Protein AF-A0AAW0F9D1-F1 (afdb_monomer)

Structure (mmCIF, N/CA/C/O backbone):
data_AF-A0AAW0F9D1-F1
#
_entry.id   AF-A0AAW0F9D1-F1
#
loop_
_atom_site.group_PDB
_atom_site.id
_atom_site.type_symbol
_atom_site.label_atom_id
_atom_site.label_alt_id
_atom_site.label_comp_id
_atom_site.label_asym_id
_atom_site.label_entity_id
_atom_site.label_seq_id
_atom_site.pdbx_PDB_ins_code
_atom_site.Cartn_x
_atom_site.Cartn_y
_atom_site.Cartn_z
_atom_site.occupancy
_atom_site.B_iso_or_equiv
_atom_site.auth_seq_id
_atom_site.auth_comp_id
_atom_site.auth_asym_id
_atom_site.auth_atom_id
_atom_site.pdbx_PDB_model_num
ATOM 1 N N . MET A 1 1 ? -2.530 14.026 -13.466 1.00 33.41 1 MET A N 1
ATOM 2 C CA . MET A 1 1 ? -1.669 13.013 -12.825 1.00 33.41 1 MET A CA 1
ATOM 3 C C . MET A 1 1 ? -2.638 12.030 -12.196 1.00 33.41 1 MET A C 1
ATOM 5 O O . MET A 1 1 ? -3.466 12.472 -11.411 1.00 33.41 1 MET A O 1
ATOM 9 N N . TYR A 1 2 ? -2.699 10.799 -12.701 1.00 38.53 2 TYR A N 1
ATOM 10 C CA . TYR A 1 2 ? -3.726 9.838 -12.298 1.00 38.53 2 TYR A CA 1
ATOM 11 C C . TYR A 1 2 ? -3.409 9.346 -10.883 1.00 38.53 2 TYR A C 1
ATOM 13 O O . TYR A 1 2 ? -2.378 8.709 -10.690 1.00 38.53 2 TYR A O 1
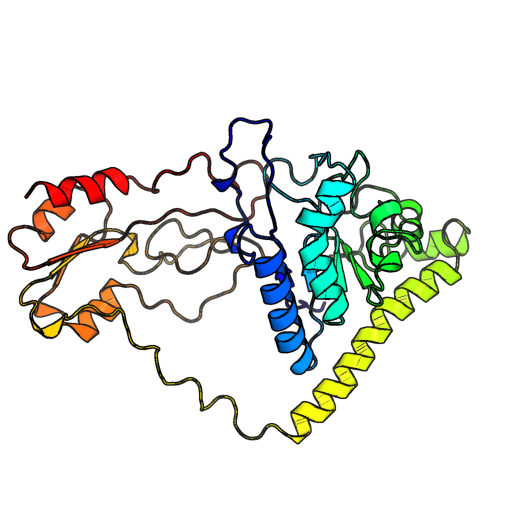ATOM 21 N N . ASN A 1 3 ? -4.269 9.650 -9.908 1.00 50.47 3 ASN A N 1
ATOM 22 C CA . ASN A 1 3 ? -4.308 8.878 -8.668 1.00 50.47 3 ASN A CA 1
ATOM 23 C C . ASN A 1 3 ? -4.865 7.507 -9.046 1.00 50.47 3 ASN A C 1
ATOM 25 O O . ASN A 1 3 ? -6.071 7.355 -9.233 1.00 50.47 3 ASN A O 1
ATOM 29 N N . LEU A 1 4 ? -3.973 6.546 -9.266 1.00 57.69 4 LEU A N 1
ATOM 30 C CA . LEU A 1 4 ? -4.364 5.156 -9.450 1.00 57.69 4 LEU A CA 1
ATOM 31 C C . LEU A 1 4 ? -4.874 4.646 -8.100 1.00 57.69 4 LEU A C 1
ATOM 33 O O . LEU A 1 4 ? -4.204 4.889 -7.096 1.00 57.69 4 LEU A O 1
ATOM 37 N N . PRO A 1 5 ? -6.038 3.982 -8.028 1.00 63.78 5 PRO A N 1
ATOM 38 C CA . PRO A 1 5 ? -6.464 3.344 -6.797 1.00 63.78 5 PRO A CA 1
ATOM 39 C C . PRO A 1 5 ? -5.416 2.321 -6.366 1.00 63.78 5 PRO A C 1
ATOM 41 O O . PRO A 1 5 ? -5.110 1.359 -7.081 1.00 63.78 5 PRO A O 1
ATOM 44 N N . ASP A 1 6 ? -4.847 2.569 -5.195 1.00 72.25 6 ASP A N 1
ATOM 45 C CA . ASP A 1 6 ? -3.779 1.754 -4.656 1.00 72.25 6 ASP A CA 1
ATOM 46 C C . ASP A 1 6 ? -4.339 0.528 -3.936 1.00 72.25 6 ASP A C 1
ATOM 48 O O . ASP A 1 6 ? -5.230 0.613 -3.090 1.00 72.25 6 ASP A O 1
ATOM 52 N N . VAL A 1 7 ? -3.744 -0.623 -4.220 1.00 70.25 7 VAL A N 1
ATOM 53 C CA . VAL A 1 7 ? -3.968 -1.876 -3.509 1.00 70.25 7 VAL A CA 1
ATOM 54 C C . VAL A 1 7 ? -2.734 -2.118 -2.657 1.00 70.25 7 VAL A C 1
ATOM 56 O O . VAL A 1 7 ? -1.710 -2.615 -3.130 1.00 70.25 7 VAL A O 1
ATOM 59 N N . SER A 1 8 ? -2.808 -1.689 -1.394 1.00 70.06 8 SER A N 1
ATOM 60 C CA . SER A 1 8 ? -1.710 -1.897 -0.456 1.00 70.06 8 SER A CA 1
ATOM 61 C C . SER A 1 8 ? -1.629 -3.372 -0.077 1.00 70.06 8 SER A C 1
ATOM 63 O O . SER A 1 8 ? -2.547 -3.963 0.487 1.00 70.06 8 SER A O 1
ATOM 65 N N . MET A 1 9 ? -0.479 -3.940 -0.376 1.00 58.38 9 MET A N 1
ATOM 66 C CA . MET A 1 9 ? -0.049 -5.304 -0.147 1.00 58.38 9 MET A CA 1
ATOM 67 C C . MET A 1 9 ? 0.819 -5.368 1.103 1.00 58.38 9 MET A C 1
ATOM 69 O O . MET A 1 9 ? 1.802 -6.100 1.090 1.00 58.38 9 MET A O 1
ATOM 73 N N . SER A 1 10 ? 0.517 -4.561 2.135 1.00 53.12 10 SER A N 1
ATOM 74 C CA . SER A 1 10 ? 1.269 -4.514 3.398 1.00 53.12 10 SER A CA 1
ATOM 75 C C . SER A 1 10 ? 1.256 -5.905 4.038 1.00 53.12 10 SER A C 1
ATOM 77 O O . SER A 1 10 ? 0.379 -6.244 4.828 1.00 53.12 10 SER A O 1
ATOM 79 N N . TYR A 1 11 ? 2.193 -6.731 3.596 1.00 48.69 11 TYR A N 1
ATOM 80 C CA . TYR A 1 11 ? 2.436 -8.090 4.007 1.00 48.69 11 TYR A CA 1
ATOM 81 C C . TYR A 1 11 ? 3.759 -8.044 4.755 1.00 48.69 11 TYR A C 1
ATOM 83 O O . TYR A 1 11 ? 4.802 -7.740 4.173 1.00 48.69 11 TYR A O 1
ATOM 91 N N . GLN A 1 12 ? 3.706 -8.279 6.057 1.00 53.66 12 GLN A N 1
ATOM 92 C CA . GLN A 1 12 ? 4.757 -7.838 6.959 1.00 53.66 12 GLN A CA 1
ATOM 93 C C . GLN A 1 12 ? 4.949 -8.872 8.067 1.00 53.66 12 GLN A C 1
ATOM 95 O O . GLN A 1 12 ? 4.449 -8.702 9.169 1.00 53.66 12 GLN A O 1
ATOM 100 N N . TYR A 1 13 ? 5.661 -9.956 7.747 1.00 41.81 13 TYR A N 1
ATOM 101 C CA . TYR A 1 13 ? 6.278 -10.812 8.761 1.00 41.81 13 TYR A CA 1
ATOM 102 C C . TYR A 1 13 ? 7.762 -10.460 8.845 1.00 41.81 13 TYR A C 1
ATOM 104 O O . TYR A 1 13 ? 8.474 -10.762 7.900 1.00 41.81 13 TYR A O 1
ATOM 112 N N . ASP A 1 14 ? 8.262 -9.813 9.897 1.00 47.09 14 ASP A N 1
ATOM 113 C CA . ASP A 1 14 ? 9.713 -9.669 10.126 1.00 47.09 14 ASP A CA 1
ATOM 114 C C . ASP A 1 14 ? 10.048 -10.085 11.563 1.00 47.09 14 ASP A C 1
ATOM 116 O O . ASP A 1 14 ? 9.914 -9.284 12.488 1.00 47.09 14 ASP A O 1
ATOM 120 N N . PRO A 1 15 ? 10.535 -11.322 11.779 1.00 38.19 15 PRO A N 1
ATOM 121 C CA . PRO A 1 15 ? 10.816 -11.821 13.120 1.00 38.19 15 PRO A CA 1
ATOM 122 C C . PRO A 1 15 ? 12.018 -11.125 13.785 1.00 38.19 15 PRO A C 1
ATOM 124 O O . PRO A 1 15 ? 12.396 -11.497 14.898 1.00 38.19 15 PRO A O 1
ATOM 127 N N . ARG A 1 16 ? 12.688 -10.177 13.108 1.00 38.47 16 ARG A N 1
ATOM 128 C CA . ARG A 1 16 ? 13.860 -9.450 13.610 1.00 38.47 16 ARG A CA 1
ATOM 129 C C . ARG A 1 16 ? 13.804 -7.962 13.252 1.00 38.47 16 ARG A C 1
ATOM 131 O O . ARG A 1 16 ? 14.760 -7.435 12.680 1.00 38.47 16 ARG A O 1
ATOM 138 N N . SER A 1 17 ? 12.759 -7.258 13.686 1.00 42.62 17 SER A N 1
ATOM 139 C CA . SER A 1 17 ? 12.826 -5.796 13.784 1.00 42.62 17 SER A CA 1
ATOM 140 C C . SER A 1 17 ? 13.988 -5.416 14.723 1.00 42.62 17 SER A C 1
ATOM 142 O O . SER A 1 17 ? 14.018 -5.689 15.924 1.00 42.62 17 SER A O 1
ATOM 144 N N . SER A 1 18 ? 15.037 -4.826 14.158 1.00 34.56 18 SER A N 1
ATOM 145 C CA . SER A 1 18 ? 16.341 -4.637 14.814 1.00 34.56 18 SER A C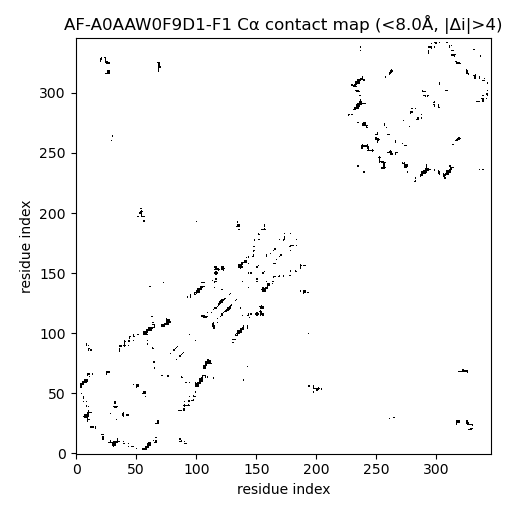A 1
ATOM 146 C C . SER A 1 18 ? 16.376 -3.525 15.875 1.00 34.56 18 SER A C 1
ATOM 148 O O . SER A 1 18 ? 17.447 -3.193 16.378 1.00 34.56 18 SER A O 1
ATOM 150 N N . HIS A 1 19 ? 15.222 -2.967 16.252 1.00 45.00 19 HIS A N 1
ATOM 151 C CA . HIS A 1 19 ? 15.133 -1.727 17.033 1.00 45.00 19 HIS A CA 1
ATOM 152 C C . HIS A 1 19 ? 14.180 -1.793 18.239 1.00 45.00 19 HIS A C 1
ATOM 154 O O . HIS A 1 19 ? 13.834 -0.758 18.796 1.00 45.00 19 HIS A O 1
ATOM 160 N N . GLY A 1 20 ? 13.774 -2.990 18.680 1.00 38.25 20 GLY A N 1
ATOM 161 C CA . GLY A 1 20 ? 12.960 -3.152 19.896 1.00 38.25 20 GLY A CA 1
ATOM 162 C C . GLY A 1 20 ? 11.481 -2.775 19.745 1.00 38.25 20 GLY A C 1
ATOM 163 O O . GLY A 1 20 ? 10.756 -2.796 20.735 1.00 38.25 20 GLY A O 1
ATOM 164 N N . TYR A 1 21 ? 11.031 -2.471 18.527 1.00 44.31 21 TYR A N 1
ATOM 165 C CA . TYR A 1 21 ? 9.617 -2.314 18.197 1.00 44.31 21 TYR A CA 1
ATOM 166 C C . TYR A 1 21 ? 8.978 -3.678 17.958 1.00 44.31 21 TYR A C 1
ATOM 168 O O . TYR A 1 21 ? 9.536 -4.517 17.248 1.00 44.31 21 TYR A O 1
ATOM 176 N N . HIS A 1 22 ? 7.810 -3.892 18.553 1.00 48.16 22 HIS A N 1
ATOM 177 C CA . HIS A 1 22 ? 6.996 -5.073 18.295 1.00 48.16 22 HIS A CA 1
ATOM 178 C C . HIS A 1 22 ? 6.592 -5.126 16.814 1.00 48.16 22 HIS A C 1
ATOM 180 O O . HIS A 1 22 ? 6.269 -4.103 16.220 1.00 48.16 22 HIS A O 1
ATOM 186 N N . GLU A 1 23 ? 6.607 -6.310 16.206 1.00 59.31 23 GLU A N 1
ATOM 187 C CA . GLU A 1 23 ? 6.223 -6.521 14.802 1.00 59.31 23 GLU A CA 1
ATOM 188 C C . GLU A 1 23 ? 4.827 -5.948 14.503 1.00 59.31 23 GLU A C 1
ATOM 190 O O . GLU A 1 23 ? 4.585 -5.337 13.465 1.00 59.31 23 GLU A O 1
ATOM 195 N N . GLU A 1 24 ? 3.927 -6.053 15.477 1.00 67.25 24 GLU A N 1
ATOM 196 C CA . GLU A 1 24 ? 2.553 -5.573 15.419 1.00 67.25 24 GLU A CA 1
ATOM 197 C C . GLU A 1 24 ? 2.440 -4.041 15.529 1.00 67.25 24 GLU A C 1
ATOM 199 O O . GLU A 1 24 ? 1.340 -3.486 15.452 1.00 67.25 24 GLU A O 1
ATOM 204 N N . SER A 1 25 ? 3.552 -3.334 15.742 1.00 76.44 25 SER A N 1
ATOM 205 C CA . SER A 1 25 ? 3.582 -1.889 15.955 1.00 76.44 25 SER A CA 1
ATOM 206 C C . SER A 1 25 ? 3.722 -1.094 14.650 1.00 76.44 25 SER A C 1
ATOM 208 O O . SER A 1 25 ? 3.484 0.106 14.645 1.00 76.44 25 SER A O 1
ATOM 210 N N . GLN A 1 26 ? 4.005 -1.744 13.523 1.00 78.88 26 GLN A N 1
ATOM 211 C CA . GLN A 1 26 ? 4.247 -1.089 12.233 1.00 78.88 26 GLN A CA 1
ATOM 212 C C . GLN A 1 26 ? 3.099 -0.177 11.755 1.00 78.88 26 GLN A C 1
ATOM 214 O O . GLN A 1 26 ? 1.913 -0.520 11.831 1.00 78.88 26 GLN A O 1
ATOM 219 N N . GLY A 1 27 ? 3.469 0.974 11.189 1.00 81.38 27 GLY A N 1
ATOM 220 C CA . GLY A 1 27 ? 2.599 2.124 10.946 1.00 81.38 27 GLY A CA 1
ATOM 221 C C . GLY A 1 27 ? 1.467 1.895 9.946 1.00 81.38 27 GLY A C 1
ATOM 222 O O . GLY A 1 27 ? 0.341 2.352 10.155 1.00 81.38 27 GLY A O 1
ATOM 223 N N . ARG A 1 28 ? 1.745 1.154 8.865 1.00 85.56 28 ARG A N 1
ATOM 224 C CA . ARG A 1 28 ? 0.873 1.048 7.673 1.00 85.56 28 ARG A CA 1
ATOM 225 C C . ARG A 1 28 ? 0.296 -0.349 7.428 1.00 85.56 28 ARG A C 1
ATOM 227 O O . ARG A 1 28 ? -0.262 -0.611 6.358 1.00 85.56 28 ARG A O 1
ATOM 234 N N . THR A 1 29 ? 0.378 -1.239 8.415 1.00 80.69 29 THR A N 1
ATOM 235 C CA . THR A 1 29 ? -0.218 -2.589 8.358 1.00 80.69 29 THR A CA 1
ATOM 236 C C . THR A 1 29 ? -1.729 -2.540 8.118 1.00 80.69 29 THR A C 1
ATOM 238 O O . THR A 1 29 ? -2.264 -3.347 7.360 1.00 80.69 29 THR A O 1
ATOM 241 N N . CYS A 1 30 ? -2.416 -1.538 8.675 1.00 72.25 30 CYS A N 1
ATOM 242 C CA . CYS A 1 30 ? -3.856 -1.319 8.512 1.00 72.25 30 CYS A CA 1
ATOM 243 C C . CYS A 1 30 ? -4.305 -1.083 7.060 1.00 72.25 30 CYS A C 1
ATOM 245 O O . CYS A 1 30 ? -5.481 -1.248 6.757 1.00 72.25 30 CYS A O 1
ATOM 247 N N . MET A 1 31 ? -3.393 -0.656 6.178 1.00 76.69 31 MET A N 1
ATOM 248 C CA . MET A 1 31 ? -3.691 -0.436 4.760 1.00 76.69 31 MET A CA 1
ATOM 249 C C . MET A 1 31 ? -3.725 -1.767 3.990 1.00 76.69 31 MET A C 1
ATOM 251 O O . MET A 1 31 ? -4.319 -1.842 2.916 1.00 76.69 31 MET A O 1
ATOM 255 N N . GLY A 1 32 ? -3.093 -2.812 4.539 1.00 75.44 32 GLY A N 1
ATOM 256 C CA . GLY A 1 32 ? -3.017 -4.149 3.961 1.00 75.44 32 GLY A CA 1
ATOM 257 C C . GLY A 1 32 ? -4.257 -5.011 4.202 1.00 75.44 32 GLY A C 1
ATOM 258 O O . GLY A 1 32 ? -5.344 -4.530 4.520 1.00 75.44 32 GLY A O 1
ATOM 259 N N . LYS A 1 33 ? -4.085 -6.325 4.031 1.00 80.81 33 LYS A N 1
ATOM 260 C CA . LYS A 1 33 ? -5.145 -7.346 4.147 1.00 80.81 33 LYS A CA 1
ATOM 261 C C . LYS A 1 33 ? -4.829 -8.405 5.213 1.00 80.81 33 LYS A C 1
ATOM 263 O O . LYS A 1 33 ? -5.333 -9.522 5.162 1.00 80.81 33 LYS A O 1
ATOM 268 N N . GLY A 1 34 ? -4.014 -8.026 6.197 1.00 74.00 34 GLY A N 1
ATOM 269 C CA . GLY A 1 34 ? -3.519 -8.908 7.253 1.00 74.00 34 GLY A CA 1
ATOM 270 C C . GLY A 1 34 ? -2.168 -9.564 6.921 1.00 74.00 34 GLY A C 1
ATOM 271 O O . GLY A 1 34 ? -1.679 -9.440 5.798 1.00 74.00 34 GLY A O 1
ATOM 272 N N . PRO A 1 35 ? -1.548 -10.249 7.900 1.00 77.25 35 PRO A N 1
ATOM 273 C CA . PRO A 1 35 ? -0.163 -10.724 7.814 1.00 77.25 35 PRO A CA 1
ATOM 274 C C . PRO A 1 35 ? -0.004 -12.126 7.199 1.00 77.25 35 PRO A C 1
ATOM 276 O O . PRO A 1 35 ? 1.088 -12.689 7.246 1.00 77.25 35 PRO A O 1
ATOM 279 N N . GLU A 1 36 ? -1.064 -12.736 6.663 1.00 86.56 36 GLU A N 1
ATOM 280 C CA . GLU A 1 36 ? -1.023 -14.095 6.101 1.00 86.56 36 GLU A CA 1
ATOM 281 C C . GLU A 1 36 ? -0.984 -14.036 4.559 1.00 86.56 36 GLU A C 1
ATOM 283 O O . GLU A 1 36 ? -1.820 -13.336 3.979 1.00 86.56 36 GLU A O 1
ATOM 288 N N . PRO A 1 37 ? -0.004 -14.684 3.880 1.00 86.19 37 PRO A N 1
ATOM 289 C CA . PRO A 1 37 ? 0.239 -14.423 2.462 1.00 86.19 37 PRO A CA 1
ATOM 290 C C . PRO A 1 37 ? -0.944 -14.799 1.582 1.00 86.19 37 PRO A C 1
ATOM 292 O O . PRO A 1 37 ? -1.250 -14.074 0.636 1.00 86.19 37 PRO A O 1
ATOM 295 N N . TYR A 1 38 ? -1.616 -15.908 1.894 1.00 89.00 38 TYR A N 1
ATOM 296 C CA . TYR A 1 38 ? -2.752 -16.384 1.121 1.00 89.00 38 TYR A CA 1
ATOM 297 C C . TYR A 1 38 ? -3.924 -15.404 1.204 1.00 89.00 38 TYR A C 1
ATOM 299 O O . TYR A 1 38 ? -4.381 -14.914 0.175 1.00 89.00 38 TYR A O 1
ATOM 307 N N . LEU A 1 39 ? -4.355 -15.031 2.410 1.00 87.75 39 LEU A N 1
ATOM 308 C CA . LEU A 1 39 ? -5.415 -14.052 2.642 1.00 87.75 39 LEU A CA 1
ATOM 309 C C . LEU A 1 39 ? -5.079 -12.704 2.003 1.00 87.75 39 LEU A C 1
ATOM 311 O O . LEU A 1 39 ? -5.934 -12.102 1.352 1.00 87.75 39 LEU A O 1
ATOM 315 N N . ALA A 1 40 ? -3.837 -12.239 2.161 1.00 86.81 40 ALA A N 1
ATOM 316 C CA . ALA A 1 40 ? -3.406 -10.985 1.565 1.00 86.81 40 ALA A CA 1
ATOM 317 C C . ALA A 1 40 ? -3.419 -11.041 0.032 1.00 86.81 40 ALA A C 1
ATOM 319 O O . ALA A 1 40 ? -3.837 -10.083 -0.619 1.00 86.81 40 ALA A O 1
ATOM 320 N N . GLY A 1 41 ? -3.006 -12.170 -0.541 1.00 90.94 41 GLY A N 1
ATOM 321 C CA . GLY A 1 41 ? -3.015 -12.408 -1.975 1.00 90.94 41 GLY A CA 1
ATOM 322 C C . GLY A 1 41 ? -4.420 -12.513 -2.569 1.00 90.94 41 GLY A C 1
ATOM 323 O O . GLY A 1 41 ? -4.700 -11.852 -3.565 1.00 90.94 41 GLY A O 1
ATOM 324 N N . GLU A 1 42 ? -5.323 -13.277 -1.955 1.00 94.69 42 GLU A N 1
ATOM 325 C CA . GLU A 1 42 ? -6.718 -13.384 -2.407 1.00 94.69 42 GLU A CA 1
ATOM 326 C C . GLU A 1 42 ? -7.458 -12.047 -2.247 1.00 94.69 42 GLU A C 1
ATOM 328 O O . GLU A 1 42 ? -8.135 -11.590 -3.167 1.00 94.69 42 GLU A O 1
ATOM 333 N N . GLY A 1 43 ? -7.254 -11.347 -1.123 1.00 89.12 43 GLY A N 1
ATOM 334 C CA . GLY A 1 43 ? -7.815 -10.013 -0.912 1.00 89.12 43 GLY A CA 1
ATOM 335 C C . GLY A 1 43 ? -7.348 -9.007 -1.965 1.00 89.12 43 GLY A C 1
ATOM 336 O O . GLY A 1 43 ? -8.133 -8.173 -2.418 1.00 89.12 43 GLY A O 1
ATOM 337 N N . ALA A 1 44 ? -6.091 -9.094 -2.395 1.00 89.56 44 ALA A N 1
ATOM 338 C CA . ALA A 1 44 ? -5.572 -8.265 -3.470 1.00 89.56 44 ALA A CA 1
ATOM 339 C C . ALA A 1 44 ? -6.119 -8.642 -4.838 1.00 89.56 44 ALA A C 1
ATOM 341 O O . ALA A 1 44 ? -6.503 -7.746 -5.584 1.00 89.56 44 ALA A O 1
ATOM 342 N N . TYR A 1 45 ? -6.187 -9.939 -5.149 1.00 95.69 45 TYR A N 1
ATOM 343 C CA . TYR A 1 45 ? -6.752 -10.434 -6.399 1.00 95.69 45 TYR A CA 1
ATOM 344 C C . TYR A 1 45 ? -8.160 -9.869 -6.611 1.00 95.69 45 TYR A C 1
ATOM 346 O O . TYR A 1 45 ? -8.408 -9.190 -7.607 1.00 95.69 45 TYR A O 1
ATOM 354 N N . GLU A 1 46 ? -9.046 -10.051 -5.630 1.00 95.81 46 GLU A N 1
ATOM 355 C CA . GLU A 1 46 ? -10.437 -9.596 -5.721 1.00 95.81 46 GLU A CA 1
ATOM 356 C C . GLU A 1 46 ? -10.551 -8.066 -5.747 1.00 95.81 46 GLU A C 1
ATOM 358 O O . GLU A 1 46 ? -11.353 -7.507 -6.497 1.00 95.81 46 GLU A O 1
ATOM 363 N N . THR A 1 47 ? -9.705 -7.358 -4.987 1.00 90.50 47 THR A N 1
ATOM 364 C CA . THR A 1 47 ? -9.678 -5.886 -5.009 1.00 90.50 47 THR A CA 1
ATOM 365 C C . THR A 1 47 ? -9.250 -5.359 -6.383 1.00 90.50 47 THR A C 1
ATOM 367 O O . THR A 1 47 ? -9.868 -4.434 -6.909 1.00 90.50 47 THR A O 1
ATOM 370 N N . ILE A 1 48 ? -8.218 -5.952 -6.991 1.00 94.19 48 ILE A N 1
ATOM 371 C CA . ILE A 1 48 ? -7.708 -5.563 -8.314 1.00 94.19 48 ILE A CA 1
ATOM 372 C C . ILE A 1 48 ? -8.744 -5.861 -9.393 1.00 94.19 48 ILE A C 1
ATOM 374 O O . ILE A 1 48 ? -9.001 -5.000 -10.232 1.00 94.19 48 ILE A O 1
ATOM 378 N N . VAL A 1 49 ? -9.368 -7.042 -9.359 1.00 94.62 49 VAL A N 1
ATOM 379 C CA . VAL A 1 49 ? -10.457 -7.392 -10.280 1.00 94.62 49 VAL A CA 1
ATOM 380 C C . VAL A 1 49 ? -11.604 -6.387 -10.157 1.00 94.62 49 VAL A C 1
ATOM 382 O O . VAL A 1 49 ? -12.056 -5.867 -11.175 1.00 94.62 49 VAL A O 1
ATOM 385 N N . GLY A 1 50 ? -12.019 -6.049 -8.932 1.00 89.25 50 GLY A N 1
ATOM 386 C CA . GLY A 1 50 ? -13.059 -5.054 -8.674 1.00 89.25 50 GLY A CA 1
ATOM 387 C C . GLY A 1 50 ? -12.722 -3.675 -9.246 1.00 89.25 50 GLY A C 1
ATOM 388 O O . GLY A 1 50 ? -13.491 -3.150 -10.047 1.00 89.25 50 GLY A O 1
ATOM 389 N N . ILE A 1 51 ? -11.555 -3.117 -8.908 1.00 87.00 51 ILE A N 1
ATOM 390 C CA . ILE A 1 51 ? -11.111 -1.795 -9.394 1.00 87.00 51 ILE A CA 1
ATOM 391 C C . ILE A 1 51 ? -11.007 -1.772 -10.924 1.00 87.00 51 ILE A C 1
ATOM 393 O O . ILE A 1 51 ? -11.506 -0.860 -11.575 1.00 87.00 51 ILE A O 1
ATOM 397 N N . GLN A 1 52 ? -10.369 -2.779 -11.521 1.00 90.44 52 GLN A N 1
ATOM 398 C CA . GLN A 1 52 ? -10.143 -2.786 -12.968 1.00 90.44 52 GLN A CA 1
ATOM 399 C C . GLN A 1 52 ? -11.413 -3.077 -13.768 1.00 90.44 52 GLN A C 1
ATOM 401 O O . GLN A 1 52 ? -11.500 -2.681 -14.929 1.00 90.44 52 GLN A O 1
ATOM 406 N N . SER A 1 53 ? -12.425 -3.702 -13.155 1.00 88.12 53 SER A N 1
ATOM 407 C CA . SER A 1 53 ? -13.732 -3.896 -13.790 1.00 88.12 53 SER A CA 1
ATOM 408 C C . SER A 1 53 ? -14.463 -2.583 -14.085 1.00 88.12 53 SER A C 1
ATOM 410 O O . SER A 1 53 ? -15.281 -2.552 -14.997 1.00 88.12 53 SER A O 1
ATOM 412 N N . THR A 1 54 ? -14.127 -1.490 -13.387 1.00 84.50 54 THR A N 1
ATOM 413 C CA . THR A 1 54 ? -14.696 -0.152 -13.619 1.00 84.50 54 THR A CA 1
ATOM 414 C C . THR A 1 54 ? -13.866 0.680 -14.602 1.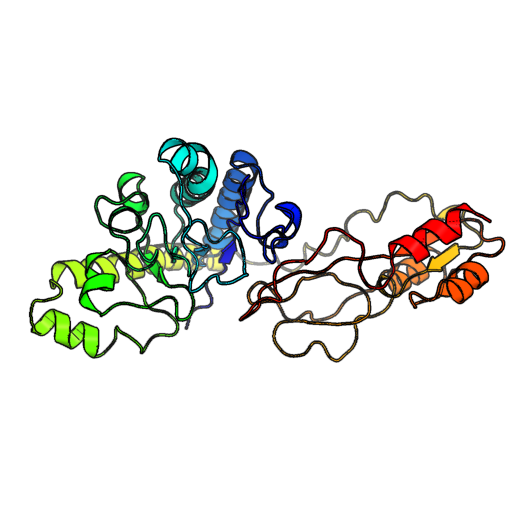00 84.50 54 THR A C 1
ATOM 416 O O . THR A 1 54 ? -13.940 1.906 -14.592 1.00 84.50 54 THR A O 1
ATOM 419 N N . GLY A 1 55 ? -12.986 0.047 -15.388 1.00 83.69 55 GLY A N 1
ATOM 420 C CA . GLY A 1 55 ? -12.105 0.750 -16.324 1.00 83.69 55 GLY A CA 1
ATOM 421 C C . GLY A 1 55 ? -11.025 1.600 -15.644 1.00 83.69 55 GLY A C 1
ATOM 422 O O . GLY A 1 55 ? -10.479 2.516 -16.254 1.00 83.69 55 GLY A O 1
ATOM 423 N N . THR A 1 56 ? -10.702 1.330 -14.376 1.00 87.12 56 THR A N 1
ATOM 424 C CA . THR A 1 56 ? -9.673 2.067 -13.631 1.00 87.12 56 THR A CA 1
ATOM 425 C C . THR A 1 56 ? -8.427 1.209 -13.417 1.00 87.12 56 THR A C 1
ATOM 427 O O . THR A 1 56 ? -8.514 0.076 -12.964 1.00 87.12 56 THR A O 1
ATOM 430 N N . MET A 1 57 ? -7.236 1.735 -13.711 1.00 91.50 57 MET A N 1
ATOM 431 C CA . MET A 1 57 ? -5.977 1.006 -13.498 1.00 91.50 57 MET A CA 1
ATOM 432 C C . MET A 1 57 ? -5.658 0.884 -11.999 1.00 91.50 57 MET A C 1
ATOM 434 O O . MET A 1 57 ? -5.445 1.898 -11.338 1.00 91.50 57 MET A O 1
ATOM 438 N N . ALA A 1 58 ? -5.577 -0.342 -11.477 1.00 93.56 58 ALA A N 1
ATOM 439 C CA . ALA A 1 58 ? -5.154 -0.603 -10.101 1.00 93.56 58 ALA A CA 1
ATOM 440 C C . ALA A 1 58 ? -3.621 -0.602 -9.968 1.00 93.56 58 ALA A C 1
ATOM 442 O O . ALA A 1 58 ? -2.911 -1.032 -10.883 1.00 93.56 58 ALA A O 1
ATOM 443 N N . CYS A 1 59 ? -3.121 -0.184 -8.802 1.00 96.25 59 CYS A N 1
ATOM 444 C CA . CYS A 1 59 ? -1.693 -0.159 -8.488 1.00 96.25 59 CYS A CA 1
ATOM 445 C C . CYS A 1 59 ? -1.369 -1.001 -7.245 1.00 96.25 59 CYS A C 1
ATOM 447 O O . CYS A 1 59 ? -1.748 -0.630 -6.138 1.00 96.25 59 CYS A O 1
ATOM 449 N N . ALA A 1 60 ? -0.656 -2.122 -7.388 1.00 96.38 60 ALA A N 1
ATOM 450 C CA . ALA A 1 60 ? -0.230 -2.921 -6.232 1.00 96.38 60 ALA A CA 1
ATOM 451 C C . ALA A 1 60 ? 1.039 -2.332 -5.587 1.00 96.38 60 ALA A C 1
ATOM 453 O O . ALA A 1 60 ? 2.043 -2.120 -6.270 1.00 96.38 60 ALA A O 1
ATOM 454 N N . LYS A 1 61 ? 1.021 -2.081 -4.270 1.00 94.50 61 LYS A N 1
ATOM 455 C CA . LYS A 1 61 ? 2.113 -1.386 -3.556 1.00 94.50 61 LYS A CA 1
ATOM 456 C C . LYS A 1 61 ? 2.355 -1.911 -2.141 1.00 94.50 61 LYS A C 1
ATOM 458 O O . LYS A 1 61 ? 1.466 -2.500 -1.560 1.00 94.50 61 LYS A O 1
ATOM 463 N N . HIS A 1 62 ? 3.503 -1.719 -1.503 1.00 94.38 62 HIS A N 1
ATOM 464 C CA . HIS A 1 62 ? 4.752 -1.165 -2.028 1.00 94.38 62 HIS A CA 1
ATOM 465 C C . HIS A 1 62 ? 5.703 -2.333 -2.271 1.00 94.38 62 HIS A C 1
ATOM 467 O O . HIS A 1 62 ? 5.870 -3.184 -1.398 1.00 94.38 62 HIS A O 1
ATOM 473 N N . PHE A 1 63 ? 6.293 -2.395 -3.455 1.00 96.19 63 PHE A N 1
ATOM 474 C CA . PHE A 1 63 ? 7.117 -3.498 -3.918 1.00 96.19 63 PHE A CA 1
ATOM 475 C C . PHE A 1 63 ? 8.607 -3.180 -3.696 1.00 96.19 63 PHE A C 1
ATOM 477 O O 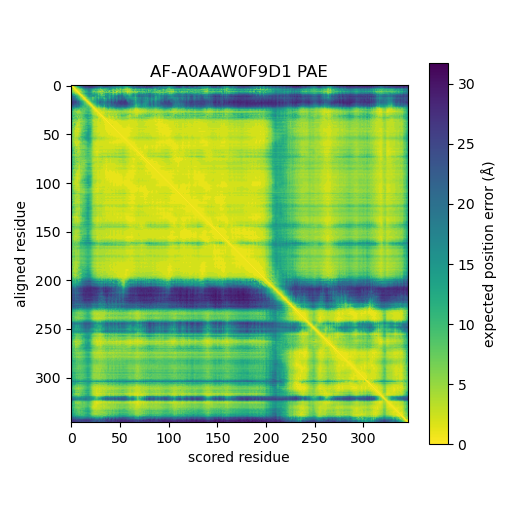. PHE A 1 63 ? 9.186 -2.397 -4.431 1.00 96.19 63 PHE A O 1
ATOM 484 N N . ILE A 1 64 ? 9.286 -3.739 -2.702 1.00 94.50 64 ILE A N 1
ATOM 485 C CA . ILE A 1 64 ? 8.819 -4.733 -1.734 1.00 94.50 64 ILE A CA 1
ATOM 486 C C . ILE A 1 64 ? 9.589 -4.589 -0.417 1.00 94.50 64 ILE A C 1
ATOM 488 O O . ILE A 1 64 ? 10.652 -3.973 -0.370 1.00 94.50 64 ILE A O 1
ATOM 492 N N . LEU A 1 65 ? 9.066 -5.199 0.650 1.00 93.00 65 LEU A N 1
ATOM 493 C CA . LEU A 1 65 ? 9.687 -5.247 1.981 1.00 93.00 65 LEU A CA 1
ATOM 494 C C . LEU A 1 65 ? 9.782 -3.891 2.688 1.00 93.00 65 LEU A C 1
ATOM 496 O O . LEU A 1 65 ? 10.634 -3.711 3.557 1.00 93.00 65 LEU A O 1
ATOM 500 N N . ASN A 1 66 ? 8.891 -2.952 2.364 1.00 90.62 66 ASN A N 1
ATOM 501 C CA . ASN A 1 66 ? 8.756 -1.716 3.129 1.00 90.62 66 ASN A CA 1
ATOM 502 C C . ASN A 1 66 ? 8.019 -1.990 4.445 1.00 90.62 66 ASN A C 1
ATOM 504 O O . ASN A 1 66 ? 6.845 -1.654 4.592 1.00 90.62 66 ASN A O 1
ATOM 508 N N . ASN A 1 67 ? 8.686 -2.704 5.351 1.00 87.56 67 ASN A N 1
ATOM 509 C CA . ASN A 1 67 ? 8.079 -3.338 6.519 1.00 87.56 67 ASN A CA 1
ATOM 510 C C . ASN A 1 67 ? 8.091 -2.482 7.789 1.00 87.56 67 ASN A C 1
ATOM 512 O O . ASN A 1 67 ? 7.731 -2.955 8.854 1.00 87.56 67 ASN A O 1
ATOM 516 N N . GLN A 1 68 ? 8.518 -1.230 7.697 1.00 85.19 68 GLN A N 1
ATOM 517 C CA . GLN A 1 68 ? 8.520 -0.279 8.804 1.00 85.19 68 GLN A CA 1
ATOM 518 C C . GLN A 1 68 ? 8.570 1.131 8.231 1.00 85.19 68 GLN A C 1
ATOM 520 O O . GLN A 1 68 ? 9.199 1.353 7.195 1.00 85.19 68 GLN A O 1
ATOM 525 N N . GLU A 1 69 ? 7.942 2.087 8.907 1.00 86.56 69 GLU A N 1
ATOM 526 C CA . GLU A 1 69 ? 8.033 3.492 8.509 1.00 86.56 69 GLU A CA 1
ATOM 527 C C . GLU A 1 69 ? 9.343 4.119 8.987 1.00 86.56 69 GLU A C 1
ATOM 529 O O . GLU A 1 69 ? 9.934 4.951 8.289 1.00 86.56 69 GLU A O 1
ATOM 534 N N . HIS A 1 70 ? 9.838 3.668 10.142 1.00 86.00 70 HIS A N 1
ATOM 535 C CA . HIS A 1 70 ? 11.107 4.096 10.701 1.00 86.00 70 HIS A CA 1
ATOM 536 C C . HIS A 1 70 ? 12.237 3.905 9.686 1.00 86.00 70 HIS A C 1
ATOM 538 O O . HIS A 1 70 ? 12.558 2.786 9.280 1.00 86.00 70 HIS A O 1
ATOM 544 N N . LEU A 1 71 ? 12.861 5.016 9.288 1.00 87.94 71 LEU A N 1
ATOM 545 C CA . LEU A 1 71 ? 13.944 5.044 8.303 1.00 87.94 71 LEU A CA 1
ATOM 546 C C . LEU A 1 71 ? 13.582 4.400 6.955 1.00 87.94 71 LEU A C 1
ATOM 548 O O . LEU A 1 71 ? 14.480 3.939 6.266 1.00 87.94 71 LEU A O 1
ATOM 552 N N . ARG A 1 72 ? 12.313 4.385 6.528 1.00 88.19 72 ARG A N 1
ATOM 553 C CA . ARG A 1 72 ? 11.899 3.734 5.266 1.00 88.19 72 ARG A CA 1
ATOM 554 C C . ARG A 1 72 ? 12.686 4.159 4.016 1.00 88.19 72 ARG A C 1
ATOM 556 O O . ARG A 1 72 ? 12.826 3.366 3.100 1.00 88.19 72 ARG A O 1
ATOM 563 N N . MET A 1 73 ? 13.230 5.381 3.994 1.00 90.38 73 MET A N 1
ATOM 564 C CA . MET A 1 73 ? 14.071 5.913 2.902 1.00 90.38 73 MET A CA 1
ATOM 565 C C . MET A 1 73 ? 15.572 5.588 3.046 1.00 90.38 73 MET A C 1
ATOM 567 O O . MET A 1 73 ? 16.382 5.995 2.219 1.00 90.38 73 MET A O 1
ATOM 571 N N . ASN A 1 74 ? 15.974 4.929 4.134 1.00 89.19 74 ASN A N 1
ATOM 572 C CA . ASN A 1 74 ? 17.367 4.623 4.475 1.00 89.19 74 ASN A CA 1
ATOM 573 C C . ASN A 1 74 ? 17.542 3.215 5.074 1.00 89.19 74 ASN A C 1
ATOM 575 O O . ASN A 1 74 ? 18.621 2.887 5.569 1.00 89.19 74 ASN A O 1
ATOM 579 N N . SER A 1 75 ? 16.490 2.398 5.075 1.00 90.44 75 SER A N 1
ATOM 580 C CA . SER A 1 75 ? 16.501 1.039 5.597 1.00 90.44 75 SER A CA 1
ATOM 581 C C . SER A 1 75 ? 16.870 0.047 4.498 1.00 90.44 75 SER A C 1
ATOM 583 O O . SER A 1 75 ? 16.658 0.292 3.311 1.00 90.44 75 SER A O 1
ATOM 585 N N . ASN A 1 76 ? 17.432 -1.091 4.905 1.00 93.69 76 ASN A N 1
ATOM 586 C CA . ASN A 1 76 ? 17.785 -2.182 4.007 1.00 93.69 76 ASN A CA 1
ATOM 587 C C . ASN A 1 76 ? 17.183 -3.487 4.517 1.00 93.69 76 ASN A C 1
ATOM 589 O O . ASN A 1 76 ? 17.596 -4.016 5.552 1.00 93.69 76 ASN A O 1
ATOM 593 N N . ALA A 1 77 ? 16.199 -3.995 3.783 1.00 92.94 77 ALA A N 1
ATOM 594 C CA . ALA A 1 77 ? 15.542 -5.249 4.086 1.00 92.94 77 ALA A CA 1
ATOM 595 C C . ALA A 1 77 ? 16.389 -6.423 3.579 1.00 92.94 77 ALA A C 1
ATOM 597 O O . ALA A 1 77 ? 16.625 -6.580 2.377 1.00 92.94 77 ALA A O 1
ATOM 598 N N . HIS A 1 78 ? 16.823 -7.281 4.503 1.00 93.56 78 HIS A N 1
ATOM 599 C CA . HIS A 1 78 ? 17.576 -8.491 4.190 1.00 93.56 78 HIS A CA 1
ATOM 600 C C . HIS A 1 78 ? 16.673 -9.719 4.224 1.00 93.56 78 HIS A C 1
ATOM 602 O O . HIS A 1 78 ? 16.213 -10.136 5.287 1.00 93.56 78 HIS A O 1
ATOM 608 N N . VAL A 1 79 ? 16.476 -10.347 3.068 1.00 92.38 79 VAL A N 1
ATOM 609 C CA . VAL A 1 79 ? 15.601 -11.514 2.935 1.00 92.38 79 VAL A CA 1
ATOM 610 C C . VAL A 1 79 ? 16.276 -12.608 2.115 1.00 92.38 79 VAL A C 1
ATOM 612 O O . VAL A 1 79 ? 16.969 -12.339 1.131 1.00 92.38 79 VAL A O 1
ATOM 615 N N . ASN A 1 80 ? 16.078 -13.862 2.523 1.00 94.56 80 ASN A N 1
ATOM 616 C CA . ASN A 1 80 ? 16.505 -15.009 1.727 1.00 94.56 80 ASN A CA 1
ATOM 617 C C . ASN A 1 80 ? 15.485 -15.319 0.617 1.00 94.56 80 ASN A C 1
ATOM 619 O O . ASN A 1 80 ? 14.325 -14.922 0.689 1.00 94.56 80 ASN A O 1
ATOM 623 N N . ASP A 1 81 ? 15.918 -16.066 -0.394 1.00 95.44 81 ASP A N 1
ATOM 624 C CA . ASP A 1 81 ? 15.104 -16.370 -1.575 1.00 95.44 81 ASP A CA 1
ATOM 625 C C . ASP A 1 81 ? 13.779 -17.078 -1.243 1.00 95.44 81 ASP A C 1
ATOM 627 O O . ASP A 1 81 ? 12.729 -16.724 -1.780 1.00 95.44 81 ASP A O 1
ATOM 631 N N . LYS A 1 82 ? 13.810 -18.019 -0.292 1.00 95.50 82 LYS A N 1
ATOM 632 C CA . LYS A 1 82 ? 12.628 -18.772 0.136 1.00 95.50 82 LYS A CA 1
ATOM 633 C C . LYS A 1 82 ? 11.567 -17.852 0.742 1.00 95.50 82 LYS A C 1
ATOM 635 O O . LYS A 1 82 ? 10.419 -17.888 0.320 1.00 95.50 82 LYS A O 1
ATOM 640 N N . ALA A 1 83 ? 11.951 -17.006 1.695 1.00 92.69 83 ALA A N 1
ATOM 641 C CA . ALA A 1 83 ? 11.041 -16.053 2.321 1.00 92.69 83 ALA A CA 1
ATOM 642 C C . ALA A 1 83 ? 10.583 -14.974 1.327 1.00 92.69 83 ALA A C 1
ATOM 644 O O . ALA A 1 83 ? 9.419 -14.594 1.338 1.00 92.69 83 ALA A O 1
ATOM 645 N N . MET A 1 84 ? 11.446 -14.522 0.411 1.00 94.38 84 MET A N 1
ATOM 646 C CA . MET A 1 84 ? 11.015 -13.624 -0.664 1.00 94.38 84 MET A CA 1
ATOM 647 C C . MET A 1 84 ? 9.829 -14.225 -1.428 1.00 94.38 84 MET A C 1
ATOM 649 O O . MET A 1 84 ? 8.806 -13.565 -1.562 1.00 94.38 84 MET A O 1
ATOM 653 N N . HIS A 1 85 ? 9.933 -15.480 -1.870 1.00 93.94 85 HIS A N 1
ATOM 654 C CA . HIS A 1 85 ? 8.922 -16.106 -2.723 1.00 93.94 85 HIS A CA 1
ATOM 655 C C . HIS A 1 85 ? 7.685 -16.619 -1.974 1.00 93.94 85 HIS A C 1
ATOM 657 O O . HIS A 1 85 ? 6.570 -16.414 -2.446 1.00 93.94 85 HIS A O 1
ATOM 663 N N . GLU A 1 86 ? 7.858 -17.288 -0.833 1.00 90.62 86 GLU A N 1
ATOM 664 C CA . GLU A 1 86 ? 6.753 -17.945 -0.113 1.00 90.62 86 GLU A CA 1
ATOM 665 C C . GLU A 1 86 ? 5.911 -16.973 0.720 1.00 90.62 86 GLU A C 1
ATOM 667 O O . GLU A 1 86 ? 4.770 -17.281 1.053 1.00 90.62 86 GLU A O 1
ATOM 672 N N . ILE A 1 87 ? 6.478 -15.821 1.080 1.00 88.62 87 ILE A N 1
ATOM 673 C CA . ILE A 1 87 ? 5.921 -14.927 2.095 1.00 88.62 87 ILE A CA 1
ATOM 674 C C . ILE A 1 87 ? 5.615 -13.561 1.464 1.00 88.62 87 ILE A C 1
ATOM 676 O O . ILE A 1 87 ? 4.450 -13.233 1.255 1.00 88.62 87 ILE A O 1
ATOM 680 N N . TYR A 1 88 ? 6.629 -12.787 1.068 1.00 92.12 88 TYR A N 1
ATOM 681 C CA . TYR A 1 88 ? 6.400 -11.390 0.664 1.00 92.12 88 TYR A CA 1
ATOM 682 C C . TYR A 1 88 ? 5.948 -11.229 -0.785 1.00 92.12 88 TYR A C 1
ATOM 684 O O . TYR A 1 88 ? 5.178 -10.322 -1.094 1.00 92.12 88 TYR A O 1
ATOM 692 N N . PHE A 1 89 ? 6.434 -12.076 -1.694 1.00 95.56 89 PHE A N 1
ATOM 693 C CA . PHE A 1 89 ? 6.113 -11.970 -3.114 1.00 95.56 89 PHE A CA 1
ATOM 694 C C . PHE A 1 89 ? 4.766 -12.602 -3.465 1.00 95.56 89 PHE A C 1
ATOM 696 O O . PHE A 1 89 ? 4.140 -12.177 -4.433 1.00 95.56 89 PHE A O 1
ATOM 703 N N . TYR A 1 90 ? 4.291 -13.576 -2.683 1.00 94.31 90 TYR A N 1
ATOM 704 C CA . TYR A 1 90 ? 3.046 -14.289 -2.971 1.00 94.31 90 TYR A CA 1
ATOM 705 C C . TYR A 1 90 ? 1.847 -13.349 -3.214 1.00 94.31 90 TYR A C 1
ATOM 707 O O . TYR A 1 90 ? 1.167 -13.505 -4.231 1.00 94.31 90 TYR A O 1
ATOM 715 N N . PRO A 1 91 ? 1.611 -12.304 -2.400 1.00 93.94 91 PRO A N 1
ATOM 716 C CA . PRO A 1 91 ? 0.507 -11.388 -2.660 1.00 93.94 91 PRO A CA 1
ATOM 717 C C . PRO A 1 91 ? 0.670 -10.590 -3.973 1.00 93.94 91 PRO A C 1
ATOM 719 O O . PRO A 1 91 ? -0.313 -10.322 -4.663 1.00 93.94 91 PRO A O 1
ATOM 722 N N . PHE A 1 92 ? 1.902 -10.263 -4.382 1.00 96.81 92 PHE A N 1
ATOM 723 C CA . PHE A 1 92 ? 2.173 -9.640 -5.686 1.00 96.81 92 PHE A CA 1
ATOM 724 C C . PHE A 1 92 ? 2.022 -10.626 -6.849 1.00 96.81 92 PHE A C 1
ATOM 726 O O . PHE A 1 92 ? 1.591 -10.225 -7.927 1.00 96.81 92 PHE A O 1
ATOM 733 N N . LEU A 1 93 ? 2.313 -11.914 -6.644 1.00 96.81 93 LEU A N 1
ATOM 734 C CA . LEU A 1 93 ? 2.020 -12.956 -7.628 1.00 96.81 93 LEU A CA 1
ATOM 735 C C . LEU A 1 93 ? 0.511 -13.026 -7.903 1.00 96.81 93 LEU A C 1
ATOM 737 O O . LEU A 1 93 ? 0.103 -13.015 -9.061 1.00 96.81 93 LEU A O 1
ATOM 741 N N . LYS A 1 94 ? -0.319 -12.980 -6.855 1.00 97.19 94 LYS A N 1
ATOM 742 C CA . LYS A 1 94 ? -1.783 -12.898 -6.986 1.00 97.19 94 LYS A CA 1
ATOM 743 C C . LYS A 1 94 ? -2.242 -11.619 -7.692 1.00 97.19 94 LYS A C 1
ATOM 745 O O . LYS A 1 94 ? -3.132 -11.675 -8.537 1.00 97.19 94 LYS A O 1
ATOM 750 N N . ALA A 1 95 ? -1.597 -10.482 -7.429 1.00 96.81 95 ALA A N 1
ATOM 751 C CA . ALA A 1 95 ? -1.854 -9.249 -8.175 1.00 96.81 95 ALA A CA 1
ATOM 752 C C . ALA A 1 95 ? -1.524 -9.388 -9.677 1.00 96.81 95 ALA A C 1
ATOM 754 O O . ALA A 1 95 ? -2.274 -8.916 -10.533 1.00 96.81 95 ALA A O 1
ATOM 755 N N . ILE A 1 96 ? -0.431 -10.079 -10.016 1.00 98.25 96 ILE A N 1
ATOM 756 C CA . ILE A 1 96 ? -0.066 -10.383 -11.407 1.00 98.25 96 ILE A CA 1
ATOM 757 C C . ILE A 1 96 ? -1.099 -11.320 -12.053 1.00 98.25 96 ILE A C 1
ATOM 759 O O . ILE A 1 96 ? -1.502 -11.073 -13.189 1.00 98.25 96 ILE A O 1
ATOM 763 N N . GLU A 1 97 ? -1.575 -12.345 -11.339 1.00 98.12 97 GLU A N 1
ATOM 764 C CA . GLU A 1 97 ? -2.657 -13.233 -11.799 1.00 98.12 97 GLU A CA 1
ATOM 765 C C . GLU A 1 97 ? -3.960 -12.465 -12.087 1.00 98.12 97 GLU A C 1
ATOM 767 O O . GLU A 1 97 ? -4.663 -12.786 -13.046 1.00 98.12 97 GLU A O 1
ATOM 772 N N . ALA A 1 98 ? -4.250 -11.413 -11.314 1.00 96.75 98 ALA A N 1
ATOM 773 C CA . ALA A 1 98 ? -5.373 -10.496 -11.532 1.00 96.75 98 ALA A CA 1
ATOM 774 C C . ALA A 1 98 ? -5.147 -9.489 -12.683 1.00 96.75 98 ALA A C 1
ATOM 776 O O . ALA A 1 98 ? -5.988 -8.626 -12.927 1.00 96.75 98 ALA A O 1
ATOM 777 N N . ASN A 1 99 ? -4.026 -9.589 -13.409 1.00 96.62 99 ASN A N 1
ATOM 778 C CA . ASN A 1 99 ? -3.593 -8.644 -14.442 1.00 96.62 99 ASN A CA 1
ATOM 779 C C . ASN A 1 99 ? -3.524 -7.192 -13.941 1.00 96.62 99 ASN A C 1
ATOM 781 O O . ASN A 1 99 ? -4.004 -6.284 -14.623 1.00 96.62 99 ASN A O 1
ATOM 785 N N . VAL A 1 100 ? -2.934 -6.965 -12.762 1.00 97.06 100 VAL A N 1
ATOM 786 C CA . VAL A 1 100 ? -2.731 -5.607 -12.235 1.00 97.06 100 VAL A CA 1
ATOM 787 C C . VAL A 1 100 ? -2.014 -4.703 -13.249 1.00 97.06 100 VAL A C 1
ATOM 789 O O . VAL A 1 100 ? -1.025 -5.099 -13.876 1.00 97.06 100 VAL A O 1
ATOM 792 N N . ALA A 1 101 ? -2.526 -3.485 -13.418 1.00 97.06 101 ALA A N 1
ATOM 793 C CA . ALA A 1 101 ? -2.033 -2.511 -14.386 1.00 97.06 101 ALA A CA 1
ATOM 794 C C . ALA A 1 101 ? -0.659 -1.944 -14.012 1.00 97.06 101 ALA A C 1
ATOM 796 O O . ALA A 1 101 ? 0.198 -1.775 -14.887 1.00 97.06 101 ALA A O 1
ATOM 797 N N . SER A 1 102 ? -0.434 -1.669 -12.726 1.00 97.75 102 SER A N 1
ATOM 798 C CA . SER A 1 102 ? 0.833 -1.129 -12.238 1.00 97.75 102 SER A CA 1
ATOM 799 C C . SER A 1 102 ? 1.271 -1.711 -10.901 1.00 97.75 102 SER A C 1
ATOM 801 O O . SER A 1 1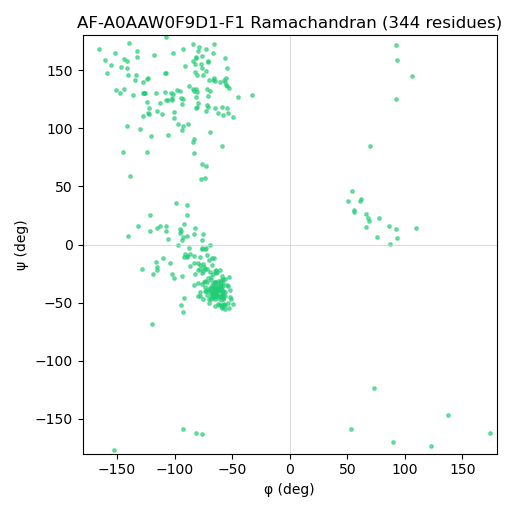02 ? 0.470 -2.209 -10.110 1.00 97.75 102 SER A O 1
ATOM 803 N N . ILE A 1 103 ? 2.575 -1.626 -10.647 1.00 98.19 103 ILE A N 1
ATOM 804 C CA . ILE A 1 103 ? 3.184 -1.944 -9.355 1.00 98.19 103 ILE A CA 1
ATOM 805 C C . ILE A 1 103 ? 4.014 -0.745 -8.912 1.00 98.19 103 ILE A C 1
ATOM 807 O O . ILE A 1 103 ? 4.817 -0.231 -9.690 1.00 98.19 103 ILE A O 1
ATOM 811 N N . MET A 1 104 ? 3.832 -0.303 -7.671 1.00 98.12 104 MET A N 1
ATOM 812 C CA . MET A 1 104 ? 4.626 0.777 -7.092 1.00 98.12 104 MET A CA 1
ATOM 813 C C . MET A 1 104 ? 5.808 0.207 -6.329 1.00 98.12 104 MET A C 1
ATOM 815 O O . MET A 1 104 ? 5.616 -0.560 -5.386 1.00 98.12 104 MET A O 1
ATOM 819 N N . SER A 1 105 ? 7.017 0.583 -6.727 1.00 97.06 105 SER A N 1
ATOM 820 C CA . SER A 1 105 ? 8.251 0.188 -6.058 1.00 97.06 105 SER A CA 1
ATOM 821 C C . SER A 1 105 ? 8.453 0.968 -4.754 1.00 97.06 105 SER A C 1
ATOM 823 O O . SER A 1 105 ? 8.044 2.120 -4.668 1.00 97.06 105 SER A O 1
ATOM 825 N N . SER A 1 106 ? 9.044 0.348 -3.733 1.00 95.56 106 SER A N 1
ATOM 826 C CA . SER A 1 106 ? 9.154 0.906 -2.380 1.00 95.56 106 SER A CA 1
ATOM 827 C C . SER A 1 106 ? 10.335 1.866 -2.171 1.00 95.56 106 SER A C 1
ATOM 829 O O . SER A 1 106 ? 11.189 2.028 -3.040 1.00 95.56 106 SER A O 1
ATOM 831 N N . TYR A 1 107 ? 10.357 2.497 -0.990 1.00 95.00 107 TYR A N 1
ATOM 832 C CA . TYR A 1 107 ? 11.416 3.397 -0.517 1.00 95.00 107 TYR A CA 1
ATOM 833 C C . TYR A 1 107 ? 12.708 2.700 -0.073 1.00 95.00 107 TYR A C 1
ATOM 835 O O . TYR A 1 107 ? 13.776 3.293 -0.148 1.00 95.00 107 TYR A O 1
ATOM 843 N N . ASN A 1 108 ? 12.615 1.490 0.469 1.00 94.44 108 ASN A N 1
ATOM 844 C CA . ASN A 1 108 ? 13.737 0.827 1.128 1.00 94.44 108 ASN A CA 1
ATOM 845 C C . ASN A 1 108 ? 14.684 0.141 0.132 1.00 94.44 108 ASN A C 1
ATOM 847 O O . ASN A 1 108 ? 14.291 -0.262 -0.965 1.00 94.44 108 ASN A O 1
ATOM 851 N N . ASP A 1 109 ? 15.910 -0.125 0.578 1.00 97.06 109 ASP A N 1
ATOM 852 C CA . ASP A 1 109 ? 16.791 -1.070 -0.098 1.00 97.06 109 ASP A CA 1
ATOM 853 C C . ASP A 1 109 ? 16.306 -2.508 0.143 1.00 97.06 109 ASP A C 1
ATOM 855 O O . ASP A 1 109 ? 15.769 -2.850 1.204 1.00 97.06 109 ASP A O 1
ATOM 859 N N . VAL A 1 110 ? 16.548 -3.384 -0.832 1.00 96.94 110 VAL A N 1
ATOM 860 C CA . VAL A 1 110 ? 16.347 -4.832 -0.717 1.00 96.94 110 VAL A CA 1
ATOM 861 C C . VAL A 1 110 ? 17.663 -5.534 -1.007 1.00 96.94 110 VAL A C 1
ATOM 863 O O . VAL A 1 110 ? 18.193 -5.450 -2.117 1.00 96.94 110 VAL A O 1
ATOM 866 N N . ASN A 1 111 ? 18.192 -6.246 -0.011 1.00 96.88 111 ASN A N 1
ATOM 867 C CA . ASN A 1 111 ? 19.483 -6.930 -0.083 1.00 96.88 111 ASN A CA 1
ATOM 868 C C . ASN A 1 111 ? 20.630 -6.012 -0.572 1.00 96.88 111 ASN A C 1
ATOM 870 O O . ASN A 1 111 ? 21.534 -6.460 -1.277 1.00 96.88 111 ASN A O 1
ATOM 874 N N . GLY A 1 112 ? 20.616 -4.736 -0.163 1.00 96.19 112 GLY A N 1
ATOM 875 C CA . GLY A 1 112 ? 21.654 -3.745 -0.481 1.00 96.19 112 GLY A CA 1
ATOM 876 C C . GLY A 1 112 ? 21.487 -3.010 -1.809 1.00 96.19 112 GLY A C 1
ATOM 877 O O . GLY A 1 112 ? 22.455 -2.441 -2.306 1.00 96.19 112 GLY A O 1
ATOM 878 N N . THR A 1 113 ? 20.306 -3.043 -2.423 1.00 97.12 113 THR A N 1
ATOM 879 C CA . THR A 1 113 ? 20.007 -2.259 -3.628 1.00 97.12 113 THR A CA 1
ATOM 880 C C . THR A 1 113 ? 18.629 -1.629 -3.513 1.00 97.12 113 THR A C 1
ATOM 882 O O . THR A 1 113 ? 17.662 -2.349 -3.258 1.00 97.12 113 THR A O 1
ATOM 885 N N . ASP A 1 114 ? 18.558 -0.317 -3.746 1.00 96.75 114 ASP A N 1
ATOM 886 C CA . ASP A 1 114 ? 17.320 0.468 -3.811 1.00 96.75 114 ASP A CA 1
ATOM 887 C C . ASP A 1 114 ? 16.260 -0.250 -4.646 1.00 96.75 114 ASP A C 1
ATOM 889 O O . ASP A 1 114 ? 16.530 -0.640 -5.787 1.00 96.75 114 ASP A O 1
ATOM 893 N N . ALA A 1 115 ? 15.062 -0.435 -4.085 1.00 97.69 115 ALA A N 1
ATOM 894 C CA . ALA A 1 115 ? 13.992 -1.178 -4.740 1.00 97.69 115 ALA A CA 1
ATOM 895 C C . ALA A 1 115 ? 13.663 -0.593 -6.124 1.00 97.69 115 ALA A C 1
ATOM 897 O O . ALA A 1 115 ? 13.546 -1.351 -7.092 1.00 97.69 115 ALA A O 1
ATOM 898 N N . CYS A 1 116 ? 13.634 0.742 -6.249 1.00 97.50 116 CYS A N 1
ATOM 899 C CA . CYS A 1 116 ? 13.355 1.446 -7.506 1.00 97.50 116 CYS A CA 1
ATOM 900 C C . CYS A 1 116 ? 14.495 1.361 -8.541 1.00 97.50 116 CYS A C 1
ATOM 902 O O . CYS A 1 116 ? 14.316 1.760 -9.696 1.00 97.50 116 CYS A O 1
ATOM 904 N N . ALA A 1 117 ? 15.661 0.840 -8.160 1.00 97.75 117 ALA A N 1
ATOM 905 C CA . ALA A 1 117 ? 16.837 0.626 -9.003 1.00 97.75 117 ALA A CA 1
ATOM 906 C C . ALA A 1 117 ? 17.281 -0.851 -9.051 1.00 97.75 117 ALA A C 1
ATOM 908 O O . ALA A 1 117 ? 18.364 -1.171 -9.554 1.00 97.75 117 ALA A O 1
ATOM 909 N N . ASN A 1 118 ? 16.463 -1.780 -8.553 1.00 98.31 118 ASN A N 1
ATOM 910 C CA . ASN A 1 118 ? 16.856 -3.175 -8.412 1.00 98.31 118 ASN A CA 1
ATOM 911 C C . ASN A 1 118 ? 16.447 -4.021 -9.629 1.00 98.31 118 ASN A C 1
ATOM 913 O O . ASN A 1 118 ? 15.323 -4.517 -9.729 1.00 98.31 118 ASN A O 1
ATOM 917 N N . SER A 1 119 ? 17.389 -4.260 -10.547 1.00 98.25 119 SER A N 1
ATOM 918 C CA . SER A 1 119 ? 17.143 -5.077 -11.751 1.00 98.25 119 SER A CA 1
ATOM 919 C C . SER A 1 119 ? 16.779 -6.540 -11.463 1.00 98.25 119 SER A C 1
ATOM 921 O O . SER A 1 119 ? 16.099 -7.168 -12.277 1.00 98.25 119 SER A O 1
ATOM 923 N N . ALA A 1 120 ? 17.169 -7.082 -10.302 1.00 98.31 120 ALA A N 1
ATOM 924 C CA . ALA A 1 120 ? 16.764 -8.422 -9.879 1.00 98.31 120 ALA A CA 1
ATOM 925 C C . ALA A 1 120 ? 15.281 -8.477 -9.472 1.00 98.31 120 ALA A C 1
ATOM 927 O O . ALA A 1 120 ? 14.676 -9.548 -9.509 1.00 98.31 120 ALA A O 1
ATOM 928 N N . LEU A 1 121 ? 14.681 -7.332 -9.137 1.00 98.50 121 LEU A N 1
ATOM 929 C CA . LEU A 1 121 ? 13.262 -7.199 -8.825 1.00 98.50 121 LEU A CA 1
ATOM 930 C C . LEU A 1 121 ? 12.446 -6.771 -10.059 1.00 98.50 121 LEU A C 1
ATOM 932 O O . LEU A 1 121 ? 11.468 -7.439 -10.404 1.00 98.50 121 LEU A O 1
ATOM 936 N N . LEU A 1 122 ? 12.863 -5.695 -10.737 1.00 98.56 122 LEU A N 1
ATOM 937 C CA . LEU A 1 122 ? 12.054 -4.976 -11.736 1.00 98.56 122 LEU A CA 1
ATOM 938 C C . LEU A 1 122 ? 12.384 -5.314 -13.197 1.00 98.56 122 LEU A C 1
ATOM 940 O O . LEU A 1 122 ? 11.517 -5.208 -14.072 1.00 98.56 122 LEU A O 1
ATOM 944 N N . GLY A 1 123 ? 13.636 -5.694 -13.464 1.00 97.44 123 GLY A N 1
ATOM 945 C CA . GLY A 1 123 ? 14.172 -5.833 -14.817 1.00 97.44 123 GLY A CA 1
ATOM 946 C C . GLY A 1 123 ? 13.505 -6.951 -15.616 1.00 97.44 123 GLY A C 1
ATOM 947 O O . GLY A 1 123 ? 12.753 -7.760 -15.080 1.00 97.44 123 GLY A O 1
ATOM 948 N N . ASP A 1 124 ? 13.821 -7.059 -16.908 1.00 95.19 124 ASP A N 1
ATOM 949 C CA . ASP A 1 124 ? 13.201 -8.054 -17.805 1.00 95.19 124 ASP A CA 1
ATOM 950 C C . ASP A 1 124 ? 13.397 -9.511 -17.341 1.00 95.19 124 ASP A C 1
ATOM 952 O O . ASP A 1 124 ? 12.554 -10.367 -17.597 1.00 95.19 124 ASP A O 1
ATOM 956 N N . ASN A 1 125 ? 14.480 -9.780 -16.602 1.00 96.00 125 ASN A N 1
ATOM 957 C CA . ASN A 1 125 ? 14.762 -11.065 -15.949 1.00 96.00 125 ASN A CA 1
ATOM 958 C C . ASN A 1 125 ? 14.582 -11.019 -14.420 1.00 96.00 125 ASN A C 1
ATOM 960 O O . ASN A 1 125 ? 15.031 -11.931 -13.716 1.00 96.00 125 ASN A O 1
ATOM 964 N N . GLY A 1 126 ? 13.990 -9.946 -13.908 1.00 97.62 126 GLY A N 1
ATOM 965 C CA . GLY A 1 126 ? 13.706 -9.736 -12.499 1.00 97.62 126 GLY A CA 1
ATOM 966 C C . GLY A 1 126 ? 12.472 -10.504 -12.036 1.00 97.62 126 GLY A C 1
ATOM 967 O O . GLY A 1 126 ? 11.725 -11.074 -12.840 1.00 97.62 126 GLY A O 1
ATOM 968 N N . LEU A 1 127 ? 12.274 -10.518 -10.721 1.00 98.31 127 LEU A N 1
ATOM 969 C CA . LEU A 1 127 ? 11.210 -11.246 -10.037 1.00 98.31 127 LEU A CA 1
ATOM 970 C C . LEU A 1 127 ? 9.823 -10.965 -10.634 1.00 98.31 127 LEU A C 1
ATOM 972 O O . LEU A 1 127 ? 9.098 -11.908 -10.943 1.00 98.31 127 LEU A O 1
ATOM 976 N N . LEU A 1 128 ? 9.475 -9.696 -10.877 1.00 97.88 128 LEU A N 1
ATOM 977 C CA . LEU A 1 128 ? 8.174 -9.331 -11.450 1.00 97.88 128 LEU A CA 1
ATOM 978 C C . LEU A 1 128 ? 7.968 -9.925 -12.847 1.00 97.88 128 LEU A C 1
ATOM 980 O O . LEU A 1 128 ? 6.957 -10.569 -13.132 1.00 97.88 128 LEU A O 1
ATOM 984 N N . ARG A 1 129 ? 8.934 -9.699 -13.742 1.00 97.62 129 ARG A N 1
ATOM 985 C CA . ARG A 1 129 ? 8.792 -10.016 -15.170 1.00 97.62 129 ARG A CA 1
ATOM 986 C C . ARG A 1 129 ? 8.873 -11.515 -15.434 1.00 97.62 129 ARG A C 1
ATOM 988 O O . ARG A 1 129 ? 8.091 -12.022 -16.235 1.00 97.62 129 ARG A O 1
ATOM 995 N N . LYS A 1 130 ? 9.723 -12.243 -14.700 1.00 97.62 130 LYS A N 1
ATOM 996 C CA . LYS A 1 130 ? 9.783 -13.716 -14.750 1.00 97.62 130 LYS A CA 1
ATOM 997 C C . LYS A 1 130 ? 8.465 -14.383 -14.367 1.00 97.62 130 LYS A C 1
ATOM 999 O O . LYS A 1 130 ? 8.162 -15.450 -14.887 1.00 97.62 130 LYS A O 1
ATOM 1004 N N . ASN A 1 131 ? 7.688 -13.743 -13.498 1.00 98.19 131 ASN A N 1
ATOM 1005 C CA . ASN A 1 131 ? 6.389 -14.238 -13.050 1.00 98.19 131 ASN A CA 1
ATOM 1006 C C . ASN A 1 131 ? 5.213 -13.649 -13.845 1.00 98.19 131 ASN A C 1
ATOM 1008 O O . ASN A 1 131 ? 4.063 -13.811 -13.457 1.00 98.19 131 ASN A O 1
ATOM 1012 N N . GLY A 1 132 ? 5.480 -13.003 -14.985 1.00 97.88 132 GLY A N 1
ATOM 1013 C CA . GLY A 1 132 ? 4.445 -12.624 -15.945 1.00 97.88 132 GLY A CA 1
ATOM 1014 C C . GLY A 1 132 ? 3.859 -11.226 -15.768 1.00 97.88 132 GLY A C 1
ATOM 1015 O O . GLY A 1 132 ? 2.853 -10.929 -16.412 1.00 97.88 132 GLY A O 1
ATOM 1016 N N . PHE A 1 133 ? 4.466 -10.345 -14.964 1.00 98.50 133 PHE A N 1
ATOM 1017 C CA . PHE A 1 133 ? 4.007 -8.958 -14.857 1.00 98.50 133 PHE A CA 1
ATOM 1018 C C . PHE A 1 133 ? 4.178 -8.203 -16.187 1.00 98.50 133 PHE A C 1
ATOM 1020 O O . PHE A 1 133 ? 5.301 -7.990 -16.659 1.00 98.50 133 PHE A O 1
ATOM 1027 N N . LYS A 1 134 ? 3.062 -7.757 -16.774 1.00 96.62 134 LYS A N 1
ATOM 1028 C CA . LYS A 1 134 ? 3.013 -7.069 -18.083 1.00 96.62 134 LYS A CA 1
ATOM 1029 C C . LYS A 1 134 ? 2.814 -5.554 -17.992 1.00 96.62 134 LYS A C 1
ATOM 1031 O O . LYS A 1 134 ? 3.040 -4.871 -18.987 1.00 96.62 134 LYS A O 1
ATOM 1036 N N . GLY A 1 135 ? 2.386 -5.056 -16.833 1.00 96.62 135 GLY A N 1
ATOM 1037 C CA . GLY A 1 135 ? 2.122 -3.641 -16.585 1.00 96.62 135 GLY A CA 1
ATOM 1038 C C . GLY A 1 135 ? 3.389 -2.809 -16.396 1.00 96.62 135 GLY A C 1
ATOM 1039 O O . GLY A 1 135 ? 4.495 -3.249 -16.728 1.00 96.62 135 GLY A O 1
ATOM 1040 N N . PHE A 1 136 ? 3.243 -1.617 -15.827 1.00 98.31 136 PHE A N 1
ATOM 1041 C CA . PHE A 1 136 ? 4.362 -0.704 -15.581 1.00 98.31 136 PHE A CA 1
ATOM 1042 C C . PHE A 1 136 ? 4.740 -0.609 -14.100 1.00 98.31 136 PHE A C 1
ATOM 1044 O O . PHE A 1 136 ? 3.888 -0.710 -13.218 1.00 98.31 136 PHE A O 1
ATOM 1051 N N . VAL A 1 137 ? 6.029 -0.410 -13.831 1.00 98.38 137 VAL A N 1
ATOM 1052 C CA . VAL A 1 137 ? 6.535 -0.086 -12.495 1.00 98.38 137 VAL A CA 1
ATOM 1053 C C . VAL A 1 137 ? 6.614 1.426 -12.341 1.00 98.38 137 VAL A C 1
ATOM 1055 O O . VAL A 1 137 ? 7.273 2.101 -13.133 1.00 98.38 137 VAL A O 1
ATOM 1058 N N . VAL A 1 138 ? 5.972 1.945 -11.302 1.00 97.31 138 VAL A N 1
ATOM 1059 C CA . VAL A 1 138 ? 6.064 3.346 -10.880 1.00 97.31 138 VAL A CA 1
ATOM 1060 C C . VAL A 1 138 ? 6.858 3.435 -9.577 1.00 97.31 138 VAL A C 1
ATOM 1062 O O . VAL A 1 138 ? 6.826 2.502 -8.779 1.00 97.31 138 VAL A O 1
ATOM 1065 N N . SER A 1 139 ? 7.609 4.509 -9.352 1.00 97.06 139 SER A N 1
ATOM 1066 C CA . SER A 1 139 ? 8.260 4.723 -8.053 1.00 97.06 139 SER A CA 1
ATOM 1067 C C . SER A 1 139 ? 7.228 5.081 -6.985 1.00 97.06 139 SER A C 1
ATOM 1069 O O . SER A 1 139 ? 6.166 5.608 -7.312 1.00 97.06 139 SER A O 1
ATOM 1071 N N . ASP A 1 140 ? 7.534 4.866 -5.706 1.00 94.69 140 ASP A N 1
ATOM 1072 C CA . ASP A 1 140 ? 6.879 5.654 -4.658 1.00 94.69 140 ASP A CA 1
ATOM 1073 C C . ASP A 1 140 ? 7.321 7.129 -4.777 1.00 94.69 140 ASP A C 1
ATOM 1075 O O . ASP A 1 140 ? 8.284 7.467 -5.484 1.00 94.69 140 ASP A O 1
ATOM 1079 N N . TRP A 1 141 ? 6.609 8.037 -4.116 1.00 92.81 141 TRP A N 1
ATOM 1080 C CA . TRP A 1 141 ? 6.844 9.473 -4.221 1.00 92.81 141 TRP A CA 1
ATOM 1081 C C . TRP A 1 141 ? 8.239 9.827 -3.729 1.00 92.81 141 TRP A C 1
ATOM 1083 O O . TRP A 1 141 ? 8.507 9.746 -2.533 1.00 92.81 141 TRP A O 1
ATOM 1093 N N . PHE A 1 142 ? 9.100 10.287 -4.640 1.00 92.81 142 PHE A N 1
ATOM 1094 C CA . PHE A 1 142 ? 10.505 10.616 -4.363 1.00 92.81 142 PHE A CA 1
ATOM 1095 C C . PHE A 1 142 ? 11.395 9.410 -3.986 1.00 92.81 142 PHE A C 1
ATOM 1097 O O . PHE A 1 142 ? 12.509 9.616 -3.505 1.00 92.81 142 PHE A O 1
ATOM 1104 N N . ALA A 1 143 ? 10.959 8.165 -4.224 1.00 93.19 143 ALA A N 1
ATOM 1105 C CA . ALA A 1 143 ? 11.765 6.949 -4.021 1.00 93.19 143 ALA A CA 1
ATOM 1106 C C . ALA A 1 143 ? 12.793 6.744 -5.150 1.00 93.19 143 ALA A C 1
ATOM 1108 O O . ALA A 1 143 ? 12.761 5.766 -5.888 1.00 93.19 143 ALA A O 1
ATOM 1109 N N . ILE A 1 144 ? 13.639 7.746 -5.371 1.00 91.94 144 ILE A N 1
ATOM 1110 C CA . ILE A 1 144 ? 14.522 7.841 -6.531 1.00 91.94 144 ILE A CA 1
ATOM 1111 C C . ILE A 1 144 ? 15.856 8.416 -6.067 1.00 91.94 144 ILE A C 1
ATOM 1113 O O . ILE A 1 144 ? 15.981 9.622 -5.841 1.00 91.94 144 ILE A O 1
ATOM 1117 N N . TYR A 1 145 ? 16.852 7.549 -5.903 1.00 91.56 145 TYR A N 1
ATOM 1118 C CA . TYR A 1 145 ? 18.108 7.903 -5.230 1.00 91.56 145 TYR A CA 1
ATOM 1119 C C . TYR A 1 145 ? 19.338 7.826 -6.134 1.00 91.56 145 TYR A C 1
ATOM 1121 O O . TYR A 1 145 ? 20.397 8.350 -5.786 1.00 91.56 145 TYR A O 1
ATOM 1129 N N . ALA A 1 146 ? 19.214 7.182 -7.294 1.00 92.94 146 ALA A N 1
ATOM 1130 C CA . ALA A 1 146 ? 20.293 7.017 -8.252 1.00 92.94 146 ALA A CA 1
ATOM 1131 C C . ALA A 1 146 ? 20.088 7.894 -9.493 1.00 92.94 146 ALA A C 1
ATOM 1133 O O . ALA A 1 146 ? 19.116 8.633 -9.632 1.00 92.94 146 ALA A O 1
ATOM 1134 N N . ASN A 1 147 ? 21.041 7.833 -10.422 1.00 95.12 147 ASN A N 1
ATOM 1135 C CA . ASN A 1 147 ? 20.920 8.557 -11.681 1.00 95.12 147 ASN A CA 1
ATOM 1136 C C . ASN A 1 147 ? 19.884 7.912 -12.628 1.00 95.12 147 ASN A C 1
ATOM 1138 O O . ASN A 1 147 ? 19.436 6.776 -12.450 1.00 95.12 147 ASN A O 1
ATOM 1142 N N . THR A 1 148 ? 19.546 8.653 -13.681 1.00 97.44 148 THR A N 1
ATOM 1143 C CA . THR A 1 148 ? 18.580 8.283 -14.720 1.00 97.44 148 THR A CA 1
ATOM 1144 C C . THR A 1 148 ? 18.800 6.892 -15.308 1.00 97.44 148 THR A C 1
ATOM 1146 O O . THR A 1 148 ? 17.851 6.116 -15.402 1.00 97.44 148 THR A O 1
ATOM 1149 N N . SER A 1 149 ? 20.027 6.577 -15.738 1.00 97.94 149 SER A N 1
ATOM 1150 C CA . SER A 1 149 ? 20.310 5.325 -16.443 1.00 97.94 149 SER A CA 1
ATOM 1151 C C . SER A 1 149 ? 20.262 4.128 -15.503 1.00 97.94 149 SER A C 1
ATOM 1153 O O . SER A 1 149 ? 19.809 3.065 -15.921 1.00 97.94 149 SER A O 1
ATOM 1155 N N . THR A 1 150 ? 20.627 4.303 -14.231 1.00 98.06 150 THR A N 1
ATOM 1156 C CA . THR A 1 150 ? 20.464 3.272 -13.203 1.00 98.06 150 THR A CA 1
ATOM 1157 C C . THR A 1 150 ? 18.999 2.856 -13.064 1.00 98.06 150 THR A C 1
ATOM 1159 O O . THR A 1 150 ? 18.691 1.680 -13.236 1.00 98.06 150 THR A O 1
ATOM 1162 N N . HIS A 1 151 ? 18.083 3.800 -12.831 1.00 98.06 151 HIS A N 1
ATOM 1163 C CA . HIS A 1 151 ? 16.657 3.480 -12.683 1.00 98.06 151 HIS A CA 1
ATOM 1164 C C . HIS A 1 151 ? 16.041 2.942 -13.981 1.00 98.06 151 HIS A C 1
ATOM 1166 O O . HIS A 1 151 ? 15.344 1.925 -13.980 1.00 98.06 151 HIS A O 1
ATOM 1172 N N . ALA A 1 152 ? 16.344 3.588 -15.110 1.00 98.06 152 ALA A N 1
ATOM 1173 C CA . ALA A 1 152 ? 15.785 3.213 -16.401 1.00 98.06 152 ALA A CA 1
ATOM 1174 C C . ALA A 1 152 ? 16.191 1.796 -16.830 1.00 98.06 152 ALA A C 1
ATOM 1176 O O . ALA A 1 152 ? 15.351 1.003 -17.252 1.00 98.06 152 ALA A O 1
ATOM 1177 N N . ASN A 1 153 ? 17.475 1.456 -16.695 1.00 98.25 153 ASN A N 1
ATOM 1178 C CA . ASN A 1 153 ? 17.981 0.139 -17.077 1.00 98.25 153 ASN A CA 1
ATOM 1179 C C . ASN A 1 153 ? 17.657 -0.943 -16.032 1.00 98.25 153 ASN A C 1
ATOM 1181 O O . ASN A 1 153 ? 17.688 -2.128 -16.362 1.00 98.25 153 ASN A O 1
ATOM 1185 N N . ALA A 1 154 ? 17.312 -0.560 -14.798 1.00 98.19 154 ALA A N 1
ATOM 1186 C CA . ALA A 1 154 ? 16.832 -1.492 -13.783 1.00 98.19 154 ALA A CA 1
ATOM 1187 C C . ALA A 1 154 ? 15.389 -1.960 -14.016 1.00 98.19 154 ALA A C 1
ATOM 1189 O O . ALA A 1 154 ? 15.022 -3.012 -13.501 1.00 98.19 154 ALA A O 1
ATOM 1190 N N . GLY A 1 155 ? 14.594 -1.239 -14.815 1.00 98.00 155 GLY A N 1
ATOM 1191 C CA . GLY A 1 155 ? 13.218 -1.617 -15.157 1.00 98.00 155 GLY A CA 1
ATOM 1192 C C . GLY A 1 155 ? 12.129 -0.735 -14.542 1.00 98.00 155 GLY A C 1
ATOM 1193 O O . GLY A 1 155 ? 10.966 -1.135 -14.573 1.00 98.00 155 GLY A O 1
ATOM 1194 N N . LEU A 1 156 ? 12.481 0.439 -14.001 1.00 98.31 156 LEU A N 1
ATOM 1195 C CA . LEU A 1 156 ? 11.505 1.462 -13.625 1.00 98.31 156 LEU A CA 1
ATOM 1196 C C . LEU A 1 156 ? 10.896 2.086 -14.888 1.00 98.31 156 LEU A C 1
ATOM 1198 O O . LEU A 1 156 ? 11.630 2.554 -15.757 1.00 98.31 156 LEU A O 1
ATOM 1202 N N . ASP A 1 157 ? 9.568 2.128 -14.978 1.00 98.19 157 ASP A N 1
ATOM 1203 C CA . ASP A 1 157 ? 8.865 2.618 -16.167 1.00 98.19 157 ASP A CA 1
ATOM 1204 C C . ASP A 1 157 ? 8.322 4.051 -15.986 1.00 98.19 157 ASP A C 1
ATOM 1206 O O . ASP A 1 157 ? 8.159 4.781 -16.966 1.00 98.19 157 ASP A O 1
ATOM 1210 N N . MET A 1 158 ? 8.055 4.478 -14.745 1.00 96.81 158 MET A N 1
ATOM 1211 C CA . MET A 1 158 ? 7.516 5.802 -14.426 1.00 96.81 158 MET A CA 1
ATOM 1212 C C . MET A 1 158 ? 8.097 6.364 -13.121 1.00 96.81 158 MET A C 1
ATOM 1214 O O . MET A 1 158 ? 8.124 5.690 -12.096 1.00 96.81 158 MET A O 1
ATOM 1218 N N . GLU A 1 159 ? 8.511 7.630 -13.156 1.00 95.00 159 GLU A N 1
ATOM 1219 C CA . GLU A 1 159 ? 8.892 8.399 -11.967 1.00 95.00 159 GLU A CA 1
ATOM 1220 C C . GLU A 1 159 ? 7.700 9.226 -11.474 1.00 95.00 159 GLU A C 1
ATOM 1222 O O . GLU A 1 159 ? 7.091 9.953 -12.266 1.00 95.00 159 GLU A O 1
ATOM 1227 N N . ILE A 1 160 ? 7.420 9.179 -10.169 1.00 92.50 160 ILE A N 1
ATOM 1228 C CA . ILE A 1 160 ? 6.438 10.048 -9.512 1.00 92.50 160 ILE A CA 1
ATOM 1229 C C . ILE A 1 160 ? 7.070 10.767 -8.295 1.00 92.50 160 ILE A C 1
ATOM 1231 O O . ILE A 1 160 ? 7.883 10.172 -7.583 1.00 92.50 160 ILE A O 1
ATOM 1235 N N . PRO A 1 161 ? 6.766 12.060 -8.047 1.00 90.31 161 PRO A N 1
ATOM 1236 C CA . PRO A 1 161 ? 5.871 12.952 -8.805 1.00 90.31 161 PRO A CA 1
ATOM 1237 C C . PRO A 1 161 ? 6.431 13.424 -10.160 1.00 90.31 161 PRO A C 1
ATOM 1239 O O . PRO A 1 161 ? 5.729 14.109 -10.907 1.00 90.31 161 PRO A O 1
ATOM 1242 N N . GLY A 1 162 ? 7.666 13.034 -10.486 1.00 88.31 162 GLY A N 1
ATOM 1243 C CA . GLY A 1 162 ? 8.370 13.395 -11.711 1.00 88.31 162 GLY A CA 1
ATOM 1244 C C . GLY A 1 162 ? 9.251 14.637 -11.552 1.00 88.31 162 GLY A C 1
ATOM 1245 O O . GLY A 1 162 ? 9.028 15.482 -10.685 1.00 88.31 162 GLY A O 1
ATOM 1246 N N . GLY A 1 163 ? 10.238 14.768 -12.441 1.00 82.06 163 GLY A N 1
ATOM 1247 C CA . GLY A 1 163 ? 11.105 15.948 -12.533 1.00 82.06 163 GLY A CA 1
ATOM 1248 C C . GLY A 1 163 ? 12.412 15.871 -11.740 1.00 82.06 163 GLY A C 1
ATOM 1249 O O . GLY A 1 163 ? 13.143 16.859 -11.722 1.00 82.06 163 GLY A O 1
ATOM 1250 N N . LEU A 1 164 ? 12.733 14.730 -11.124 1.00 87.88 164 LEU A N 1
ATOM 1251 C CA . LEU A 1 164 ? 13.975 14.516 -10.380 1.00 87.88 164 LEU A CA 1
ATOM 1252 C C . LEU A 1 164 ? 15.063 13.909 -11.273 1.00 87.88 164 LEU A C 1
ATOM 1254 O O . LEU A 1 164 ? 16.127 14.507 -11.438 1.00 87.88 164 LEU A O 1
ATOM 1258 N N . VAL A 1 165 ? 14.809 12.737 -11.872 1.00 93.31 165 VAL A N 1
ATOM 1259 C CA . VAL A 1 165 ? 15.831 11.998 -12.644 1.00 93.31 165 VAL A CA 1
ATOM 1260 C C . VAL A 1 165 ? 15.382 11.606 -14.046 1.00 93.31 165 VAL A C 1
ATOM 1262 O O . VAL A 1 165 ? 16.230 11.380 -14.905 1.00 93.31 165 VAL A O 1
ATOM 1265 N N . PHE A 1 166 ? 14.089 11.536 -14.332 1.00 95.75 166 PHE A N 1
ATOM 1266 C CA . PHE A 1 166 ? 13.535 11.350 -15.669 1.00 95.75 166 PHE A CA 1
ATOM 1267 C C . PHE A 1 166 ? 13.233 12.717 -16.314 1.00 95.75 166 PHE A C 1
ATOM 1269 O O . PHE A 1 166 ? 13.874 13.725 -16.012 1.00 95.75 166 PHE A O 1
ATOM 1276 N N . GLY A 1 167 ? 12.347 12.768 -17.312 1.00 93.75 167 GLY A N 1
ATOM 1277 C CA . GLY A 1 167 ? 12.075 13.988 -18.075 1.00 93.75 167 GLY A CA 1
ATOM 1278 C C . GLY A 1 167 ? 13.221 14.346 -19.029 1.00 93.75 167 GLY A C 1
ATOM 1279 O O . GLY A 1 167 ? 13.613 13.544 -19.884 1.00 93.75 167 GLY A O 1
ATOM 1280 N N . THR A 1 168 ? 13.772 15.557 -18.907 1.00 96.12 168 THR A N 1
ATOM 1281 C CA . THR A 1 168 ? 14.870 16.022 -19.775 1.00 96.12 168 THR A CA 1
ATOM 1282 C C . THR A 1 168 ? 16.124 15.165 -19.631 1.00 96.12 168 THR A C 1
ATOM 1284 O O . THR A 1 168 ? 16.813 14.927 -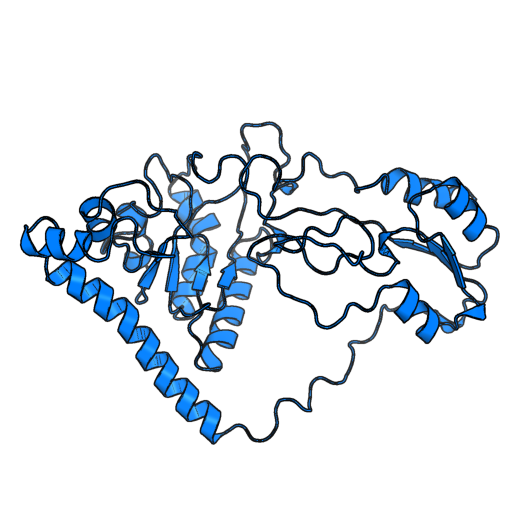20.623 1.00 96.12 168 THR A O 1
ATOM 1287 N N . ASN A 1 169 ? 16.383 14.642 -18.432 1.00 96.94 169 ASN A N 1
ATOM 1288 C CA . ASN A 1 169 ? 17.532 13.782 -18.166 1.00 96.94 169 ASN A CA 1
ATOM 1289 C C . ASN A 1 169 ? 17.390 12.425 -18.868 1.00 96.94 169 ASN A C 1
ATOM 1291 O O . ASN A 1 169 ? 18.349 11.956 -19.474 1.00 96.94 169 ASN A O 1
ATOM 1295 N N . LEU A 1 170 ? 16.185 11.839 -18.899 1.00 97.62 170 LEU A N 1
ATOM 1296 C CA . LEU A 1 170 ? 15.918 10.615 -19.669 1.00 97.62 170 LEU A CA 1
ATOM 1297 C C . LEU A 1 170 ? 16.082 10.847 -21.174 1.00 97.62 170 LEU A C 1
ATOM 1299 O O . LEU A 1 170 ? 16.686 10.030 -21.864 1.00 97.62 170 LEU A O 1
ATOM 1303 N N . THR A 1 171 ? 15.636 12.002 -21.678 1.00 97.62 171 THR A N 1
ATOM 1304 C CA . THR A 1 171 ? 15.867 12.385 -23.082 1.00 97.62 171 THR A CA 1
ATOM 1305 C C . THR A 1 171 ? 17.362 12.470 -23.401 1.00 97.62 171 THR A C 1
ATOM 1307 O O . THR A 1 171 ? 17.803 11.989 -24.446 1.00 97.62 171 THR A O 1
ATOM 1310 N N . ALA A 1 172 ? 18.152 13.078 -22.512 1.00 97.94 172 ALA A N 1
ATOM 1311 C CA . ALA A 1 172 ? 19.597 13.186 -22.672 1.00 97.94 172 ALA A CA 1
ATOM 1312 C C . ALA A 1 172 ? 20.287 11.817 -22.596 1.00 97.94 172 ALA A C 1
ATOM 1314 O O . ALA A 1 172 ? 21.111 11.523 -23.456 1.00 97.94 172 ALA A O 1
ATOM 1315 N N . ALA A 1 173 ? 19.903 10.964 -21.642 1.00 98.25 173 ALA A N 1
ATOM 1316 C CA . ALA A 1 173 ? 20.453 9.621 -21.476 1.00 98.25 173 ALA A CA 1
ATOM 1317 C C . ALA A 1 173 ? 20.186 8.730 -22.700 1.00 98.25 173 ALA A C 1
ATOM 1319 O O . ALA A 1 173 ? 21.071 7.995 -23.132 1.00 98.25 173 ALA A O 1
ATOM 1320 N N . VAL A 1 174 ? 19.005 8.847 -23.320 1.00 98.50 174 VAL A N 1
ATOM 1321 C CA . VAL A 1 174 ? 18.693 8.123 -24.562 1.00 98.50 174 VAL A CA 1
ATOM 1322 C C . VAL A 1 174 ? 19.522 8.634 -25.738 1.00 98.50 174 VAL A C 1
ATOM 1324 O O . VAL A 1 174 ? 20.108 7.845 -26.474 1.00 98.50 174 VAL A O 1
ATOM 1327 N N . ARG A 1 175 ? 19.640 9.958 -25.900 1.00 98.25 175 ARG A N 1
ATOM 1328 C CA . ARG A 1 175 ? 20.482 10.557 -26.954 1.00 98.25 175 ARG A CA 1
ATOM 1329 C C . ARG A 1 175 ? 21.971 10.262 -26.762 1.00 98.25 175 ARG A C 1
ATOM 1331 O O . ARG A 1 175 ? 22.695 10.167 -27.748 1.00 98.25 175 ARG A O 1
ATOM 1338 N N . GLY A 1 176 ? 22.412 10.154 -25.511 1.00 97.88 176 GLY A N 1
ATOM 1339 C CA . GLY A 1 176 ? 23.783 9.830 -25.124 1.00 97.88 176 GLY A CA 1
ATOM 1340 C C . GLY A 1 176 ? 24.120 8.341 -25.213 1.00 97.88 176 GLY A C 1
ATOM 1341 O O . GLY A 1 176 ? 25.297 8.000 -25.235 1.00 97.88 176 GLY A O 1
ATOM 1342 N N . GLY A 1 177 ? 23.117 7.462 -25.310 1.00 98.06 177 GLY A N 1
ATOM 1343 C CA . GLY A 1 177 ? 23.295 6.009 -25.382 1.00 98.06 177 GLY A CA 1
ATOM 1344 C C . GLY A 1 177 ? 23.372 5.296 -24.027 1.00 98.06 177 GLY A C 1
ATOM 1345 O O . GLY A 1 177 ? 23.482 4.072 -24.006 1.00 98.06 177 GLY A O 1
ATOM 1346 N N . ASP A 1 178 ? 23.259 6.020 -22.910 1.00 98.19 178 ASP A N 1
ATOM 1347 C CA . ASP A 1 178 ? 23.225 5.446 -21.555 1.00 98.19 178 ASP A CA 1
ATOM 1348 C C . ASP A 1 178 ? 21.924 4.668 -21.281 1.00 98.19 178 ASP A C 1
ATOM 1350 O O . ASP A 1 178 ? 21.877 3.784 -20.423 1.00 98.19 178 ASP A O 1
ATOM 1354 N N . VAL A 1 179 ? 20.855 4.999 -22.011 1.00 98.56 179 VAL A N 1
ATOM 1355 C CA . VAL A 1 179 ? 19.583 4.267 -22.038 1.00 98.56 179 VAL A CA 1
ATOM 1356 C C . VAL A 1 179 ? 19.247 3.965 -23.492 1.00 98.56 179 VAL A C 1
ATOM 1358 O O . VAL A 1 179 ? 19.277 4.849 -24.343 1.00 98.56 179 VAL A O 1
ATOM 1361 N N . THR A 1 180 ? 18.915 2.716 -23.811 1.00 98.50 180 THR A N 1
ATOM 1362 C CA . THR A 1 180 ? 18.590 2.365 -25.200 1.00 98.50 180 THR A CA 1
ATOM 1363 C C . THR A 1 180 ? 17.193 2.855 -25.587 1.00 98.50 180 THR A C 1
ATOM 1365 O O . THR A 1 180 ? 16.283 2.906 -24.757 1.00 98.50 180 THR A O 1
ATOM 1368 N N . GLU A 1 181 ? 16.977 3.145 -26.873 1.00 98.25 181 GLU A N 1
ATOM 1369 C CA . GLU A 1 181 ? 15.635 3.457 -27.387 1.00 98.25 181 GLU A CA 1
ATOM 1370 C C . GLU A 1 181 ? 14.655 2.291 -27.156 1.00 98.25 181 GLU A C 1
ATOM 1372 O O . GLU A 1 181 ? 13.475 2.504 -26.885 1.00 98.25 181 GLU A O 1
ATOM 1377 N N . ALA A 1 182 ? 15.144 1.046 -27.185 1.00 98.25 182 ALA A N 1
ATOM 1378 C CA . ALA A 1 182 ? 14.347 -0.131 -26.851 1.00 98.25 182 ALA A CA 1
ATOM 1379 C C . ALA A 1 182 ? 13.864 -0.109 -25.391 1.00 98.25 182 ALA A C 1
ATOM 1381 O O . ALA A 1 182 ? 12.698 -0.416 -25.142 1.00 98.25 182 ALA A O 1
ATOM 1382 N N . THR A 1 183 ? 14.719 0.305 -24.448 1.00 98.31 183 THR A N 1
ATOM 1383 C CA . THR A 1 183 ? 14.350 0.484 -23.036 1.00 98.31 183 THR A CA 1
ATOM 1384 C C . THR A 1 183 ? 13.225 1.512 -22.910 1.00 98.31 183 THR A C 1
ATOM 1386 O O . THR A 1 183 ? 12.174 1.192 -22.360 1.00 98.31 183 THR A O 1
ATOM 1389 N N . LEU A 1 184 ? 13.386 2.705 -23.499 1.00 98.19 184 LEU A N 1
ATOM 1390 C CA . LEU A 1 184 ? 12.354 3.752 -23.479 1.00 98.19 184 LEU A CA 1
ATOM 1391 C C . LEU A 1 184 ? 11.033 3.272 -24.105 1.00 98.19 184 LEU A C 1
ATOM 1393 O O . LEU A 1 184 ? 9.957 3.472 -23.542 1.00 98.19 184 LEU A O 1
ATOM 1397 N N . ASN A 1 185 ? 11.107 2.601 -25.255 1.00 98.25 185 ASN A N 1
ATOM 1398 C CA . ASN A 1 185 ? 9.931 2.061 -25.932 1.00 98.25 185 ASN A CA 1
ATOM 1399 C C . ASN A 1 185 ? 9.211 1.009 -25.081 1.00 98.25 185 ASN A C 1
ATOM 1401 O O . ASN A 1 185 ? 7.983 0.944 -25.107 1.00 98.25 185 ASN A O 1
ATOM 1405 N N . ASN A 1 186 ? 9.940 0.194 -24.315 1.00 97.69 186 ASN A N 1
ATOM 1406 C CA . ASN A 1 186 ? 9.337 -0.771 -23.400 1.00 97.69 186 ASN A CA 1
ATOM 1407 C C . ASN A 1 186 ? 8.630 -0.084 -22.225 1.00 97.69 186 ASN A C 1
ATOM 1409 O O . ASN A 1 186 ? 7.506 -0.482 -21.920 1.00 97.69 186 ASN A O 1
ATOM 1413 N N . MET A 1 187 ? 9.214 0.970 -21.641 1.00 98.00 187 MET A N 1
ATOM 1414 C CA . MET A 1 187 ? 8.549 1.775 -20.604 1.00 98.00 187 MET A CA 1
ATOM 1415 C C . MET A 1 187 ? 7.214 2.326 -21.116 1.00 98.00 187 MET A C 1
ATOM 1417 O O . MET A 1 187 ? 6.160 2.101 -20.526 1.00 98.00 187 MET A O 1
ATOM 1421 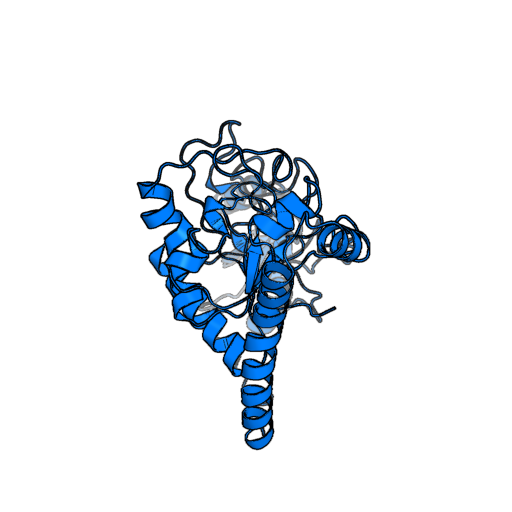N N . VAL A 1 188 ? 7.241 2.977 -22.285 1.00 97.81 188 VAL A N 1
ATOM 1422 C CA . VAL A 1 188 ? 6.050 3.581 -22.901 1.00 97.81 188 VAL A CA 1
ATOM 1423 C C . VAL A 1 188 ? 5.001 2.516 -23.221 1.00 97.81 188 VAL A C 1
ATOM 1425 O O . VAL A 1 188 ? 3.826 2.699 -22.912 1.00 97.81 188 VAL A O 1
ATOM 1428 N N . ARG A 1 189 ? 5.403 1.373 -23.794 1.00 97.69 189 ARG A N 1
ATOM 1429 C CA . ARG A 1 189 ? 4.483 0.259 -24.077 1.00 97.69 189 ARG A CA 1
ATOM 1430 C C . ARG A 1 189 ? 3.806 -0.262 -22.814 1.00 97.69 189 ARG A C 1
ATOM 1432 O O . ARG A 1 189 ? 2.610 -0.521 -22.853 1.00 97.69 189 ARG A O 1
ATOM 1439 N N . ARG A 1 190 ? 4.547 -0.407 -21.715 1.00 97.44 190 ARG A N 1
ATOM 1440 C CA . ARG A 1 190 ? 4.019 -0.898 -20.433 1.00 97.44 190 ARG A CA 1
ATOM 1441 C C . ARG A 1 190 ? 3.055 0.076 -19.771 1.00 97.44 190 ARG A C 1
ATOM 1443 O O . ARG A 1 190 ? 2.165 -0.378 -19.068 1.00 97.44 190 ARG A O 1
ATOM 1450 N N . VAL A 1 191 ? 3.203 1.377 -20.015 1.00 95.88 191 VAL A N 1
ATOM 1451 C CA . VAL A 1 191 ? 2.248 2.400 -19.558 1.00 95.88 191 VAL A CA 1
ATOM 1452 C C . VAL A 1 191 ? 1.000 2.425 -20.446 1.00 95.88 191 VAL A C 1
ATOM 1454 O O . VAL A 1 191 ? -0.120 2.459 -19.944 1.00 95.88 191 VAL A O 1
ATOM 1457 N N . LEU A 1 192 ? 1.168 2.372 -21.772 1.00 95.44 192 LEU A N 1
ATOM 1458 C CA . LEU A 1 192 ? 0.049 2.481 -22.714 1.00 95.44 192 LEU A CA 1
ATOM 1459 C C . LEU A 1 192 ? -0.797 1.205 -22.818 1.00 95.44 192 LEU A C 1
ATOM 1461 O O . LEU A 1 192 ? -2.003 1.293 -23.022 1.00 95.44 192 LEU A O 1
ATOM 1465 N N . ALA A 1 193 ? -0.202 0.019 -22.685 1.00 94.69 193 ALA A N 1
ATOM 1466 C CA . ALA A 1 193 ? -0.932 -1.245 -22.788 1.00 94.69 193 ALA A CA 1
ATOM 1467 C C . ALA A 1 193 ? -2.089 -1.377 -21.771 1.00 94.69 193 ALA A C 1
ATOM 1469 O O . ALA A 1 193 ? -3.210 -1.647 -22.208 1.00 94.69 193 ALA A O 1
ATOM 1470 N N . PRO A 1 194 ? -1.885 -1.172 -20.452 1.00 91.12 194 PRO A N 1
ATOM 1471 C CA . PRO A 1 194 ? -2.983 -1.209 -19.492 1.00 91.12 194 PRO A CA 1
ATOM 1472 C C . PRO A 1 194 ? -3.947 -0.029 -19.655 1.00 91.12 194 PRO A C 1
ATOM 1474 O O . PRO A 1 194 ? -5.139 -0.218 -19.442 1.00 91.12 194 PRO A O 1
ATOM 1477 N N . TYR A 1 195 ? -3.479 1.146 -20.096 1.00 89.06 195 TYR A N 1
ATOM 1478 C CA . TYR A 1 195 ? -4.361 2.277 -20.407 1.00 89.06 195 TYR A CA 1
ATOM 1479 C C . TYR A 1 195 ? -5.405 1.898 -21.468 1.00 89.06 195 TYR A C 1
ATOM 1481 O O . TYR A 1 195 ? -6.601 2.042 -21.229 1.00 89.06 195 TYR A O 1
ATOM 1489 N N . TYR A 1 196 ? -4.970 1.325 -22.595 1.00 89.69 196 TYR A N 1
ATOM 1490 C CA . TYR A 1 196 ? -5.890 0.880 -23.644 1.00 89.69 196 TYR A CA 1
ATOM 1491 C C . TYR A 1 196 ? -6.791 -0.272 -23.192 1.00 89.69 196 TYR A C 1
ATOM 1493 O O . TYR A 1 196 ? -7.965 -0.301 -23.550 1.00 89.69 196 TYR A O 1
ATOM 1501 N N . LEU A 1 197 ? -6.275 -1.213 -22.391 1.00 87.31 197 LEU A N 1
ATOM 1502 C CA . LEU A 1 197 ? -7.104 -2.278 -21.820 1.00 87.31 197 LEU A CA 1
ATOM 1503 C C . LEU A 1 197 ? -8.251 -1.689 -20.985 1.00 87.31 197 LEU A C 1
ATOM 1505 O O . LEU A 1 197 ? -9.400 -2.084 -21.165 1.00 87.31 197 LEU A O 1
ATOM 1509 N N . MET A 1 198 ? -7.954 -0.719 -20.121 1.00 88.06 198 MET A N 1
ATOM 1510 C CA . MET A 1 198 ? -8.958 -0.076 -19.277 1.00 88.06 198 MET A CA 1
ATOM 1511 C C . MET A 1 198 ? -9.957 0.768 -20.079 1.00 88.06 198 MET A C 1
ATOM 1513 O O . MET A 1 198 ? -11.151 0.682 -19.815 1.00 88.06 198 MET A O 1
ATOM 1517 N N . GLU A 1 199 ? -9.512 1.502 -21.103 1.00 79.12 199 GLU A N 1
ATOM 1518 C CA . GLU A 1 199 ? -10.395 2.289 -21.983 1.00 79.12 199 GLU A CA 1
ATOM 1519 C C . GLU A 1 199 ? -11.445 1.405 -22.683 1.00 79.12 199 GLU A C 1
ATOM 1521 O O . GLU A 1 199 ? -12.622 1.771 -22.790 1.00 79.12 199 GLU A O 1
ATOM 1526 N N . THR A 1 200 ? -11.051 0.196 -23.111 1.00 75.81 200 THR A N 1
ATOM 1527 C CA . THR A 1 200 ? -12.012 -0.762 -23.680 1.00 75.81 200 THR A CA 1
ATOM 1528 C C . THR A 1 200 ? -13.044 -1.251 -22.665 1.00 75.81 200 THR A C 1
ATOM 1530 O O . THR A 1 200 ? -14.186 -1.497 -23.046 1.00 75.81 200 THR A O 1
ATOM 1533 N N . ILE A 1 201 ? -12.671 -1.369 -21.388 1.00 74.00 201 ILE A N 1
ATOM 1534 C CA . ILE A 1 201 ? -13.570 -1.797 -20.309 1.00 74.00 201 ILE A CA 1
ATOM 1535 C C . ILE A 1 201 ? -14.525 -0.661 -19.932 1.00 74.00 201 ILE A C 1
ATOM 1537 O O . ILE A 1 201 ? -15.729 -0.890 -19.877 1.00 74.00 201 ILE A O 1
ATOM 1541 N N . ASP A 1 202 ? -14.021 0.561 -19.754 1.00 70.56 202 ASP A N 1
ATOM 1542 C CA . ASP A 1 202 ? -14.824 1.745 -19.409 1.00 70.56 202 ASP A CA 1
ATOM 1543 C C . ASP A 1 202 ? -15.940 1.995 -20.438 1.00 70.56 202 ASP A C 1
ATOM 1545 O O . ASP A 1 202 ? -17.116 2.153 -20.104 1.00 70.56 202 ASP A O 1
ATOM 1549 N N . THR A 1 203 ? -15.596 1.883 -21.725 1.00 65.81 203 THR A N 1
ATOM 1550 C CA . THR A 1 203 ? -16.573 1.995 -22.817 1.00 65.81 203 THR A CA 1
ATOM 1551 C C . THR A 1 203 ? -17.680 0.937 -22.712 1.00 65.81 203 THR A C 1
ATOM 1553 O O . THR A 1 203 ? -18.837 1.229 -23.006 1.00 65.81 203 THR A O 1
ATOM 1556 N N . LEU A 1 204 ? -17.361 -0.293 -22.289 1.00 59.47 204 LEU A N 1
ATOM 1557 C CA . LEU A 1 204 ? -18.356 -1.355 -22.099 1.00 59.47 204 LEU A CA 1
ATOM 1558 C C . LEU A 1 204 ? -19.236 -1.106 -20.866 1.00 59.47 204 LEU A C 1
ATOM 1560 O O . LEU A 1 204 ? -20.445 -1.319 -20.944 1.00 59.47 204 LEU A O 1
ATOM 1564 N N . VAL A 1 205 ? -18.658 -0.623 -19.762 1.00 61.31 205 VAL A N 1
ATOM 1565 C CA . VAL A 1 205 ? -19.384 -0.308 -18.519 1.00 61.31 205 VAL A CA 1
ATOM 1566 C C . VAL A 1 205 ? -20.375 0.834 -18.743 1.00 61.31 205 VAL A C 1
ATOM 1568 O O . VAL A 1 205 ? -21.556 0.685 -18.424 1.00 61.31 205 VAL A O 1
ATOM 1571 N N . SER A 1 206 ? -19.947 1.918 -19.398 1.00 60.44 206 SER A N 1
ATOM 1572 C CA . SER A 1 206 ? -20.794 3.077 -19.722 1.00 60.44 206 SER A CA 1
ATOM 1573 C C . SER A 1 206 ? -22.030 2.712 -20.561 1.00 60.44 206 SER A C 1
ATOM 1575 O O . SER A 1 206 ? -23.085 3.332 -20.425 1.00 60.44 206 SER A O 1
ATOM 1577 N N . LEU A 1 207 ? -21.944 1.664 -21.387 1.00 55.03 207 LEU A N 1
ATOM 1578 C CA . LEU A 1 207 ? -23.073 1.157 -22.177 1.00 55.03 207 LEU A CA 1
ATOM 1579 C C . LEU A 1 207 ? -24.069 0.313 -21.361 1.00 55.03 207 LEU A C 1
ATOM 1581 O O . LEU A 1 207 ? -25.151 -0.002 -21.860 1.00 55.03 207 LEU A O 1
ATOM 1585 N N . THR A 1 208 ? -23.718 -0.057 -20.128 1.00 57.09 208 THR A N 1
ATOM 1586 C CA . THR A 1 208 ? -24.517 -0.929 -19.250 1.00 57.09 208 THR A CA 1
ATOM 1587 C C . THR A 1 208 ? -25.021 -0.241 -17.981 1.00 57.09 208 THR A C 1
ATOM 1589 O O . THR A 1 208 ? -26.007 -0.695 -17.401 1.00 57.09 208 THR A O 1
ATOM 1592 N N . GLU A 1 209 ? -24.422 0.879 -17.570 1.00 52.75 209 GLU A N 1
ATOM 1593 C CA . GLU A 1 209 ? -24.819 1.590 -16.355 1.00 52.75 209 GLU A CA 1
ATOM 1594 C C . GLU A 1 209 ? -26.002 2.539 -16.583 1.00 52.75 209 GLU A C 1
ATOM 1596 O O . GLU A 1 209 ? -25.875 3.744 -16.791 1.00 52.75 209 GLU A O 1
ATOM 1601 N N . THR A 1 210 ? -27.205 1.990 -16.438 1.00 45.97 210 THR A N 1
ATOM 1602 C CA . THR A 1 210 ? -28.279 2.722 -15.757 1.00 45.97 210 THR A CA 1
ATOM 1603 C C . THR A 1 210 ? -28.477 2.067 -14.392 1.00 45.97 210 THR A C 1
ATOM 1605 O O . THR A 1 210 ? -28.762 0.875 -14.315 1.00 45.97 210 THR A O 1
ATOM 1608 N N . THR A 1 211 ? -28.373 2.854 -13.314 1.00 50.19 211 THR A N 1
ATOM 1609 C CA . THR A 1 211 ? -28.698 2.497 -11.912 1.00 50.19 211 THR A CA 1
ATOM 1610 C C . THR A 1 211 ? -27.777 1.485 -11.203 1.00 50.19 211 THR A C 1
ATOM 1612 O O . THR A 1 211 ? -28.127 0.318 -11.059 1.00 50.19 211 THR A O 1
ATOM 1615 N N . LEU A 1 212 ? -26.663 1.960 -10.623 1.00 47.19 212 LEU A N 1
ATOM 1616 C CA . LEU A 1 212 ? -25.961 1.249 -9.534 1.00 47.19 212 LEU A CA 1
ATOM 1617 C C . LEU A 1 212 ? -25.891 2.050 -8.212 1.00 47.19 212 LEU A C 1
ATOM 1619 O O . LEU A 1 212 ? -25.880 1.454 -7.138 1.00 47.19 212 LEU A O 1
ATOM 1623 N N . CYS A 1 213 ? -25.952 3.388 -8.250 1.00 44.22 213 CYS A N 1
ATOM 1624 C CA . CYS A 1 213 ? -25.843 4.221 -7.039 1.00 44.22 213 CYS A CA 1
ATOM 1625 C C . CYS A 1 213 ? -27.044 4.159 -6.072 1.00 44.22 213 CYS A C 1
ATOM 1627 O O . CYS A 1 213 ? -26.902 4.564 -4.922 1.00 44.22 213 CYS A O 1
ATOM 1629 N N . ASP A 1 214 ? -28.197 3.613 -6.473 1.00 43.78 214 ASP A N 1
ATOM 1630 C CA . ASP A 1 214 ? -29.387 3.560 -5.606 1.00 43.78 214 ASP A CA 1
ATOM 1631 C C . ASP A 1 214 ? -29.434 2.331 -4.670 1.00 43.78 214 ASP A C 1
ATOM 1633 O O . ASP A 1 214 ? -30.289 2.267 -3.783 1.00 43.78 214 ASP A O 1
ATOM 1637 N N . GLN A 1 215 ? -28.530 1.351 -4.822 1.00 45.78 215 GLN A N 1
ATOM 1638 C CA . GLN A 1 215 ? -28.654 0.039 -4.158 1.00 45.78 215 GLN A CA 1
ATOM 1639 C C . GLN A 1 215 ? -27.870 -0.142 -2.844 1.00 45.78 215 GLN A C 1
ATOM 1641 O O . GLN A 1 215 ? -27.997 -1.186 -2.209 1.00 45.78 215 GLN A O 1
ATOM 1646 N N . LEU A 1 216 ? -27.115 0.855 -2.370 1.00 42.94 216 LEU A N 1
ATOM 1647 C CA . LEU A 1 216 ? -26.273 0.722 -1.164 1.00 42.94 216 LEU A CA 1
ATOM 1648 C C . LEU A 1 216 ? -26.926 1.199 0.154 1.00 42.94 216 LEU A C 1
ATOM 1650 O O . LEU A 1 216 ? -26.264 1.273 1.184 1.00 42.94 216 LEU A O 1
ATOM 1654 N N . HIS A 1 217 ? -28.235 1.469 0.171 1.00 42.84 217 HIS A N 1
ATOM 1655 C CA . HIS A 1 217 ? -28.927 2.057 1.332 1.00 42.84 217 HIS A CA 1
ATOM 1656 C C . HIS A 1 217 ? -29.371 1.088 2.440 1.00 42.84 217 HIS A C 1
ATOM 1658 O O . HIS A 1 217 ? -30.088 1.508 3.350 1.00 42.84 217 HIS A O 1
ATOM 1664 N N . THR A 1 218 ? -28.983 -0.189 2.429 1.00 44.84 218 THR A N 1
ATOM 1665 C CA . THR A 1 218 ? -29.248 -1.050 3.592 1.00 44.84 218 THR A CA 1
ATOM 1666 C C . THR A 1 218 ? -28.044 -1.022 4.527 1.00 44.84 218 THR A C 1
ATOM 1668 O O . THR A 1 218 ? -27.055 -1.697 4.226 1.00 44.84 218 THR A O 1
ATOM 1671 N N . PRO A 1 219 ? -28.086 -0.274 5.650 1.00 49.84 219 PRO A N 1
ATOM 1672 C CA . PRO A 1 219 ? -27.035 -0.375 6.648 1.00 49.84 219 PRO A CA 1
ATOM 1673 C C . PRO A 1 219 ? -26.909 -1.844 7.073 1.00 49.84 219 PRO A C 1
ATOM 1675 O O . PRO A 1 219 ? -27.937 -2.515 7.247 1.00 49.84 219 PRO A O 1
ATOM 1678 N N . PRO A 1 220 ? -25.680 -2.369 7.218 1.00 53.72 220 PRO A N 1
ATOM 1679 C CA . PRO A 1 220 ? -25.485 -3.721 7.715 1.00 53.72 220 PRO A CA 1
ATOM 1680 C C . PRO A 1 220 ? -26.210 -3.881 9.060 1.00 53.72 220 PRO A C 1
ATOM 1682 O O . PRO A 1 220 ? -26.389 -2.893 9.783 1.00 53.72 220 PRO A O 1
ATOM 1685 N N . PRO A 1 221 ? -26.649 -5.102 9.419 1.00 53.16 221 PRO A N 1
ATOM 1686 C CA . PRO A 1 221 ? -27.233 -5.340 10.727 1.00 53.16 221 PRO A CA 1
ATOM 1687 C C . PRO A 1 221 ? -26.251 -4.840 11.790 1.00 53.16 221 PRO A C 1
ATOM 1689 O O . PRO A 1 221 ? -25.139 -5.354 11.906 1.00 53.16 221 PRO A O 1
ATOM 1692 N N . GLY A 1 222 ? -26.645 -3.787 12.513 1.00 56.44 222 GLY A N 1
ATOM 1693 C CA . GLY A 1 222 ? -25.838 -3.224 13.590 1.00 56.44 222 GLY A CA 1
ATOM 1694 C C . GLY A 1 222 ? -25.506 -4.286 14.637 1.00 56.44 222 GLY A C 1
ATOM 1695 O O . GLY A 1 222 ? -26.177 -5.318 14.710 1.00 56.44 222 GLY A O 1
ATOM 1696 N N . VAL A 1 223 ? -24.467 -4.014 15.435 1.00 52.28 223 VAL A N 1
ATOM 1697 C CA . VAL A 1 223 ? -23.930 -4.893 16.490 1.00 52.28 223 VAL A CA 1
ATOM 1698 C C . VAL A 1 223 ? -25.044 -5.724 17.150 1.00 52.28 223 VAL A C 1
ATOM 1700 O O . VAL A 1 223 ? -26.042 -5.134 17.581 1.00 52.28 223 VAL A O 1
ATOM 1703 N N . PRO A 1 224 ? -24.906 -7.063 17.262 1.00 55.44 224 PRO A N 1
ATOM 1704 C CA . PRO A 1 224 ? -25.917 -7.949 17.837 1.00 55.44 224 PRO A CA 1
ATOM 1705 C C . PRO A 1 224 ? -25.971 -7.815 19.369 1.00 55.44 224 PRO A C 1
ATOM 1707 O O . PRO A 1 224 ? -25.803 -8.773 20.115 1.00 55.44 224 PRO A O 1
ATOM 1710 N N . LEU A 1 225 ? -26.203 -6.603 19.860 1.00 58.09 225 LEU A N 1
ATOM 1711 C CA . LEU A 1 225 ? -26.567 -6.330 21.238 1.00 58.09 225 LEU A CA 1
ATOM 1712 C C . LEU A 1 225 ? -28.093 -6.266 21.301 1.00 58.09 225 LEU A C 1
ATOM 1714 O O . LEU A 1 225 ? -28.735 -5.497 20.581 1.00 58.09 225 LEU A O 1
ATOM 1718 N N . SER A 1 226 ? -28.693 -7.050 22.197 1.00 62.78 226 SER A N 1
ATOM 1719 C CA . SER A 1 226 ? -30.114 -6.928 22.538 1.00 62.78 226 SER A CA 1
ATOM 1720 C C . SER A 1 226 ? -30.340 -5.661 23.374 1.00 62.78 226 SER A C 1
ATOM 1722 O O . SER A 1 226 ? -30.675 -5.711 24.554 1.00 62.78 226 SER A O 1
ATOM 1724 N N . LEU A 1 227 ? -30.148 -4.494 22.756 1.00 63.78 227 LEU A N 1
ATOM 1725 C CA . LEU A 1 227 ? -30.235 -3.184 23.406 1.00 63.78 227 LEU A CA 1
ATOM 1726 C C . LEU A 1 227 ? -31.667 -2.828 23.857 1.00 63.78 227 LEU A C 1
ATOM 1728 O O . LEU A 1 227 ? -31.865 -1.876 24.608 1.00 63.78 227 LEU A O 1
ATOM 1732 N N . GLY A 1 228 ? -32.677 -3.592 23.424 1.00 63.97 228 GLY A N 1
ATOM 1733 C CA . GLY A 1 228 ? -34.086 -3.361 23.755 1.00 63.97 228 GLY A CA 1
ATOM 1734 C C . GLY A 1 228 ? -34.427 -3.513 25.243 1.00 63.97 228 GLY A C 1
ATOM 1735 O O . GLY A 1 228 ? -35.387 -2.898 25.704 1.00 63.97 228 GLY A O 1
ATOM 1736 N N . SER A 1 229 ? -33.641 -4.280 26.009 1.00 71.00 229 SER A N 1
ATOM 1737 C CA . SER A 1 229 ? -33.843 -4.478 27.454 1.00 71.00 229 SER A CA 1
ATOM 1738 C C . SER A 1 229 ? -33.087 -3.479 28.336 1.00 71.00 229 SER A C 1
ATOM 1740 O O . SER A 1 229 ? -33.314 -3.455 29.545 1.00 71.00 229 SER A O 1
ATOM 1742 N N . ILE A 1 230 ? -32.210 -2.652 27.759 1.00 77.75 230 ILE A N 1
ATOM 1743 C CA . ILE A 1 230 ? -31.385 -1.695 28.504 1.00 77.75 230 ILE A CA 1
ATOM 1744 C C . ILE A 1 230 ? -32.233 -0.462 28.843 1.00 77.75 230 ILE A C 1
ATOM 1746 O O . ILE A 1 230 ? -32.801 0.195 27.957 1.00 77.75 230 ILE A O 1
ATOM 1750 N N . LYS A 1 231 ? -32.354 -0.145 30.139 1.00 86.75 231 LYS A N 1
ATOM 1751 C CA . LYS A 1 231 ? -33.089 1.036 30.624 1.00 86.75 231 LYS A CA 1
ATOM 1752 C C . LYS A 1 231 ? -32.152 2.224 30.821 1.00 86.75 231 LYS A C 1
ATOM 1754 O O . LYS A 1 231 ? -32.593 3.362 30.684 1.00 86.75 231 LYS A O 1
ATOM 1759 N N . SER A 1 232 ? -30.881 1.956 31.096 1.00 90.19 232 SER A N 1
ATOM 1760 C CA . SER A 1 232 ? -29.833 2.943 31.312 1.00 90.19 232 SER A CA 1
ATOM 1761 C C . SER A 1 232 ? -28.477 2.428 30.817 1.00 90.19 232 SER A C 1
ATOM 1763 O O . SER A 1 232 ? -28.082 1.310 31.137 1.00 90.19 232 SER A O 1
ATOM 1765 N N . LEU A 1 233 ? -27.783 3.242 30.023 1.00 91.31 233 LEU A N 1
ATOM 1766 C CA . LEU A 1 233 ? -26.524 2.906 29.355 1.00 91.31 233 LEU A CA 1
ATOM 1767 C C . LEU A 1 233 ? -25.464 3.964 29.676 1.00 91.31 233 LEU A C 1
ATOM 1769 O O . LEU A 1 233 ? -25.729 5.158 29.507 1.00 91.31 233 LEU A O 1
ATOM 1773 N N . ALA A 1 234 ? -24.276 3.537 30.098 1.00 93.50 234 ALA A N 1
ATOM 1774 C CA . ALA A 1 234 ? -23.091 4.387 30.122 1.00 93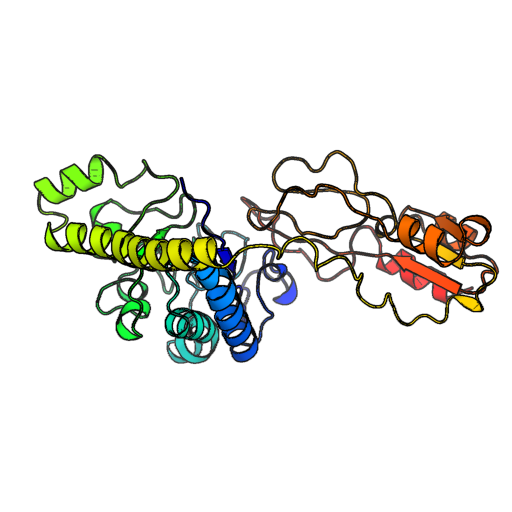.50 234 ALA A CA 1
ATOM 1775 C C . ALA A 1 234 ? -22.374 4.329 28.766 1.00 93.50 234 ALA A C 1
ATOM 1777 O O . ALA A 1 234 ? -22.202 3.246 28.207 1.00 93.50 234 ALA A O 1
ATOM 1778 N N . VAL A 1 235 ? -21.944 5.478 28.245 1.00 94.19 235 VAL A N 1
ATOM 1779 C CA . VAL A 1 235 ? -21.060 5.561 27.070 1.00 94.19 235 VAL A CA 1
ATOM 1780 C C . VAL A 1 235 ? -19.807 6.334 27.456 1.00 94.19 235 VAL A C 1
ATOM 1782 O O . VAL A 1 235 ? -19.882 7.520 27.782 1.00 94.19 235 VAL A O 1
ATOM 1785 N N . ILE A 1 236 ? -18.669 5.656 27.463 1.00 94.38 236 ILE A N 1
ATOM 1786 C CA . ILE A 1 236 ? -17.426 6.142 28.061 1.00 94.38 236 ILE A CA 1
ATOM 1787 C C . ILE A 1 236 ? -16.320 6.157 27.013 1.00 94.38 236 ILE A C 1
ATOM 1789 O O . ILE A 1 236 ? -16.235 5.246 26.196 1.00 94.38 236 ILE A O 1
ATOM 1793 N N . GLY A 1 237 ? -15.458 7.165 27.086 1.00 93.00 237 GLY A N 1
ATOM 1794 C CA . GLY A 1 237 ? -14.265 7.288 26.263 1.00 93.00 237 GLY A CA 1
ATOM 1795 C C . GLY A 1 237 ? -14.406 8.339 25.178 1.00 93.00 237 GLY A C 1
ATOM 1796 O O . GLY A 1 237 ? -15.480 8.565 24.613 1.00 93.00 237 GLY A O 1
ATOM 1797 N N . GLU A 1 238 ? -13.291 9.006 24.908 1.00 91.31 238 GLU A N 1
ATOM 1798 C CA . GLU A 1 238 ? -13.189 10.024 23.865 1.00 91.31 238 GLU A CA 1
ATOM 1799 C C . GLU A 1 238 ? -13.459 9.448 22.469 1.00 91.31 238 GLU A C 1
ATOM 1801 O O . GLU A 1 238 ? -14.071 10.117 21.640 1.00 91.31 238 GLU A O 1
ATOM 1806 N N . ASP A 1 239 ? -13.113 8.179 22.245 1.00 91.50 239 ASP A N 1
ATOM 1807 C CA . ASP A 1 239 ? -13.344 7.466 20.984 1.00 91.50 239 ASP A CA 1
ATOM 1808 C C . ASP A 1 239 ? -14.837 7.248 20.666 1.00 91.50 239 ASP A C 1
ATOM 1810 O O . ASP A 1 239 ? -15.210 6.911 19.545 1.00 91.50 239 ASP A O 1
ATOM 1814 N N . ALA A 1 240 ? -15.730 7.485 21.633 1.00 93.19 240 ALA A N 1
ATOM 1815 C CA . ALA A 1 240 ? -17.169 7.487 21.389 1.00 93.19 240 ALA A CA 1
ATOM 1816 C C . ALA A 1 240 ? -17.681 8.832 20.840 1.00 93.19 240 ALA A C 1
ATOM 1818 O O . ALA A 1 240 ? -18.858 8.930 20.485 1.00 93.19 240 ALA A O 1
ATOM 1819 N N . ASN A 1 241 ? -16.847 9.876 20.841 1.00 91.94 241 ASN A N 1
ATOM 1820 C CA . ASN A 1 241 ? -17.210 11.253 20.519 1.00 91.94 241 ASN A CA 1
ATOM 1821 C C . ASN A 1 241 ? -16.984 11.588 19.038 1.00 91.94 241 ASN A C 1
ATOM 1823 O O . ASN A 1 241 ? -16.346 10.843 18.299 1.00 91.94 241 ASN A O 1
ATOM 1827 N N . TYR A 1 242 ? -17.501 12.736 18.605 1.00 85.75 242 TYR A N 1
ATOM 1828 C CA . TYR A 1 242 ? -17.192 13.293 17.289 1.00 85.75 242 TYR A CA 1
ATOM 1829 C C . TYR A 1 242 ? -15.686 13.492 17.121 1.00 85.75 242 TYR A C 1
ATOM 1831 O O . TYR A 1 242 ? -15.015 13.925 18.059 1.00 85.75 242 TYR A O 1
ATOM 1839 N N . VAL A 1 243 ? -15.197 13.212 15.913 1.00 78.88 243 VAL A N 1
ATOM 1840 C CA . VAL A 1 243 ? -13.823 13.510 15.499 1.00 78.88 243 VAL A CA 1
ATOM 1841 C C . VAL A 1 243 ? -13.535 14.992 15.731 1.00 78.88 243 VAL A C 1
ATOM 1843 O O . VAL A 1 243 ? -14.377 15.851 15.438 1.00 78.88 243 VAL A O 1
ATOM 1846 N N . GLY A 1 244 ? -12.359 15.303 16.273 1.00 72.06 244 GLY A N 1
ATOM 1847 C CA . GLY A 1 244 ? -11.881 16.679 16.363 1.00 72.06 244 GLY A CA 1
ATOM 1848 C C . GLY A 1 244 ? -11.868 17.355 14.986 1.00 72.06 244 GLY A C 1
ATOM 1849 O O . GLY A 1 244 ? -11.564 16.729 13.979 1.00 72.06 244 GLY A O 1
ATOM 1850 N N . GLN A 1 245 ? -12.196 18.649 14.926 1.00 59.72 245 GLN A N 1
ATOM 1851 C CA . GLN A 1 245 ? -12.296 19.386 13.653 1.00 59.72 245 GLN A CA 1
ATOM 1852 C C . GLN A 1 245 ? -10.939 19.772 13.031 1.00 59.72 245 GLN A C 1
ATOM 1854 O O . GLN A 1 245 ? -10.920 20.354 11.950 1.00 59.72 245 GLN A O 1
ATOM 1859 N N . ASP A 1 246 ? -9.818 19.476 13.693 1.00 60.62 246 ASP A N 1
ATOM 1860 C CA . ASP A 1 246 ? -8.475 19.882 13.267 1.00 60.62 246 ASP A CA 1
ATOM 1861 C C . ASP A 1 246 ? -7.553 18.662 13.120 1.00 60.62 246 ASP A C 1
ATOM 1863 O O . ASP A 1 246 ? -6.785 18.320 14.018 1.00 60.62 246 ASP A O 1
ATOM 1867 N N . CYS A 1 247 ? -7.687 17.961 11.991 1.00 63.72 247 CYS A N 1
ATOM 1868 C CA . CYS A 1 247 ? -6.931 16.742 11.675 1.00 63.72 247 CYS A CA 1
ATOM 1869 C C . CYS A 1 247 ? -5.666 16.990 10.832 1.00 63.72 247 CYS A C 1
ATOM 1871 O O . CYS A 1 247 ? -5.061 16.041 10.323 1.00 63.72 247 CYS A O 1
ATOM 1873 N N . GLY A 1 248 ? -5.276 18.259 10.652 1.00 62.91 248 GLY A N 1
ATOM 1874 C CA . GLY A 1 248 ? -4.116 18.653 9.853 1.00 62.91 248 GLY A CA 1
ATOM 1875 C C . GLY A 1 248 ? -4.112 18.096 8.421 1.00 62.91 248 GLY A C 1
ATOM 1876 O O . GLY A 1 248 ? -5.138 17.723 7.855 1.00 62.91 248 GLY A O 1
ATOM 1877 N N . ASN A 1 249 ? -2.922 18.042 7.817 1.00 57.50 249 ASN A N 1
ATOM 1878 C CA . ASN A 1 249 ? -2.706 17.291 6.579 1.00 57.50 249 ASN A CA 1
ATOM 1879 C C . ASN A 1 249 ? -2.528 15.808 6.937 1.00 57.50 249 ASN A C 1
ATOM 1881 O O . ASN A 1 249 ? -1.937 15.522 7.970 1.00 57.50 249 ASN A O 1
ATOM 1885 N N . ILE A 1 250 ? -3.003 14.895 6.080 1.00 60.66 250 ILE A N 1
ATOM 1886 C CA . ILE A 1 250 ? -2.944 13.421 6.211 1.00 60.66 250 ILE A CA 1
ATOM 1887 C C . ILE A 1 250 ? -3.791 12.771 7.326 1.00 60.66 250 ILE A C 1
ATOM 1889 O O . ILE A 1 250 ? -3.510 11.633 7.687 1.00 60.66 250 ILE A O 1
ATOM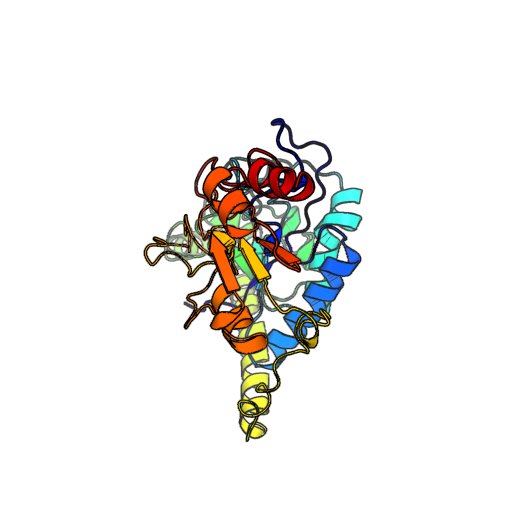 1893 N N . ASN A 1 251 ? -4.854 13.424 7.814 1.00 65.25 251 ASN A N 1
ATOM 1894 C CA . ASN A 1 251 ? -5.818 12.854 8.777 1.00 65.25 251 ASN A CA 1
ATOM 1895 C C . ASN A 1 251 ? -5.215 12.450 10.140 1.00 65.25 251 ASN A C 1
ATOM 1897 O O . ASN A 1 251 ? -5.597 11.442 10.737 1.00 65.25 251 ASN A O 1
ATOM 1901 N N . ILE A 1 252 ? -4.282 13.246 10.669 1.00 68.69 252 ILE A N 1
ATOM 1902 C CA . ILE A 1 252 ? -3.801 13.096 12.050 1.00 68.69 252 ILE A CA 1
ATOM 1903 C C . ILE A 1 252 ? -4.790 13.822 12.969 1.00 68.69 252 ILE A C 1
ATOM 1905 O O . ILE A 1 252 ? -4.559 14.955 13.386 1.00 68.69 252 ILE A O 1
ATOM 1909 N N . CYS A 1 253 ? -5.926 13.191 13.262 1.00 68.75 253 CYS A N 1
ATOM 1910 C CA . CYS A 1 253 ? -6.836 13.692 14.290 1.00 68.75 253 CYS A CA 1
ATOM 1911 C C . CYS A 1 253 ? -6.307 13.260 15.671 1.00 68.75 253 CYS A C 1
ATOM 1913 O O . CYS A 1 253 ? -5.973 12.095 15.846 1.00 68.75 253 CYS A O 1
ATOM 1915 N N . PRO A 1 254 ? -6.191 14.146 16.669 1.00 65.81 254 PRO A N 1
ATOM 1916 C CA . PRO A 1 254 ? -5.735 13.744 18.001 1.00 65.81 254 PRO A CA 1
ATOM 1917 C C . PRO A 1 254 ? -6.877 13.315 18.932 1.00 65.81 254 PRO A C 1
ATOM 1919 O O . PRO A 1 254 ? -6.603 12.838 20.029 1.00 65.81 254 PRO A O 1
ATOM 1922 N N . THR A 1 255 ? -8.137 13.546 18.547 1.00 75.94 255 THR A N 1
ATOM 1923 C CA . THR A 1 255 ? -9.300 13.413 19.434 1.00 75.94 255 THR A CA 1
ATOM 1924 C C . THR A 1 255 ? -10.546 12.922 18.700 1.00 75.94 255 THR A C 1
ATOM 1926 O O . THR A 1 255 ? -10.746 13.194 17.512 1.00 75.94 255 THR A O 1
ATOM 1929 N N . GLY A 1 256 ? -11.426 12.260 19.452 1.00 83.50 256 GLY A N 1
ATOM 1930 C CA . GLY A 1 256 ? -12.692 11.716 18.966 1.00 83.50 256 GLY A CA 1
ATOM 1931 C C . GLY A 1 256 ? -12.576 10.291 18.436 1.00 83.50 256 GLY A C 1
ATOM 1932 O O . GLY A 1 256 ? -11.569 9.617 18.643 1.00 83.50 256 GLY A O 1
ATOM 1933 N N . THR A 1 257 ? -13.645 9.826 17.792 1.00 87.25 257 THR A N 1
ATOM 1934 C CA . THR A 1 257 ? -13.680 8.501 17.167 1.00 87.25 257 THR A CA 1
ATOM 1935 C C . THR A 1 257 ? -12.709 8.409 15.993 1.00 87.25 257 THR A C 1
ATOM 1937 O O . THR A 1 257 ? -12.564 9.364 15.232 1.00 87.25 257 THR A O 1
ATOM 1940 N N . PHE A 1 258 ? -12.077 7.253 15.817 1.00 78.12 258 PHE A N 1
ATOM 1941 C CA . PHE A 1 258 ? -11.228 6.983 14.658 1.00 78.12 258 PHE A CA 1
ATOM 1942 C C . PHE A 1 258 ? -11.829 5.913 13.763 1.00 78.12 258 PHE A C 1
ATOM 1944 O O . PHE A 1 258 ? -12.016 4.769 14.173 1.00 78.12 258 PHE A O 1
ATOM 1951 N N . ASP A 1 259 ? -12.060 6.263 12.507 1.00 78.25 259 ASP A N 1
ATOM 1952 C CA . ASP A 1 259 ? -12.554 5.352 11.476 1.00 78.25 259 ASP A CA 1
ATOM 1953 C C . ASP A 1 259 ? -11.534 5.122 10.348 1.00 78.25 259 ASP A C 1
ATOM 1955 O O . ASP A 1 259 ? -11.554 4.067 9.710 1.00 78.25 259 ASP A O 1
ATOM 1959 N N . ILE A 1 260 ? -10.581 6.042 10.157 1.00 78.94 260 ILE A N 1
ATOM 1960 C CA . ILE A 1 260 ? -9.430 5.875 9.269 1.00 78.94 260 ILE A CA 1
ATOM 1961 C C . ILE A 1 260 ? -8.118 6.302 9.938 1.00 78.94 260 ILE A C 1
ATOM 1963 O O . ILE A 1 260 ? -8.066 7.218 10.756 1.00 78.94 260 ILE A O 1
ATOM 1967 N N . ARG A 1 261 ? -7.028 5.608 9.598 1.00 81.19 261 ARG A N 1
ATOM 1968 C CA . ARG A 1 261 ? -5.671 5.944 10.058 1.00 81.19 261 ARG A CA 1
ATOM 1969 C C . ARG A 1 261 ? -5.070 7.097 9.246 1.00 81.19 261 ARG A C 1
ATOM 1971 O O . ARG A 1 261 ? -5.575 7.432 8.178 1.00 81.19 261 ARG A O 1
ATOM 1978 N N . PHE A 1 262 ? -3.971 7.677 9.733 1.00 82.50 262 PHE A N 1
ATOM 1979 C CA . PHE A 1 262 ? -3.311 8.798 9.059 1.00 82.50 262 PHE A CA 1
ATOM 1980 C C . PHE A 1 262 ? -2.351 8.339 7.950 1.00 82.50 262 PHE A C 1
ATOM 1982 O O . PHE A 1 262 ? -1.852 7.210 7.954 1.00 82.50 262 PHE A O 1
ATOM 1989 N N . GLY A 1 263 ? -2.062 9.223 6.995 1.00 84.25 263 GLY A N 1
ATOM 1990 C CA . GLY A 1 263 ? -1.115 8.970 5.905 1.00 84.25 263 GLY A CA 1
ATOM 1991 C C . GLY A 1 263 ? -1.689 9.111 4.499 1.00 84.25 263 GLY A C 1
ATOM 1992 O O . GLY A 1 263 ? -2.844 9.496 4.322 1.00 84.25 263 GLY A O 1
ATOM 1993 N N . SER A 1 264 ? -0.895 8.752 3.481 1.00 85.25 264 SER A N 1
ATOM 1994 C CA . SER A 1 264 ? -1.326 8.803 2.070 1.00 85.25 264 SER A CA 1
ATOM 1995 C C . SER A 1 264 ? -2.468 7.840 1.740 1.00 85.25 264 SER A C 1
ATOM 1997 O O . SER A 1 264 ? -3.195 8.065 0.781 1.00 85.25 264 SER A O 1
ATOM 1999 N N . GLY A 1 265 ? -2.646 6.778 2.533 1.00 82.69 265 GLY A N 1
ATOM 2000 C CA . GLY A 1 265 ? -3.743 5.815 2.385 1.00 82.69 265 GLY A CA 1
ATOM 2001 C C . GLY A 1 265 ? -5.062 6.259 3.021 1.00 82.69 265 GLY A C 1
ATOM 2002 O O . GLY A 1 265 ? -5.928 5.418 3.238 1.00 82.69 265 GLY A O 1
ATOM 2003 N N . SER A 1 266 ? -5.191 7.537 3.377 1.00 81.62 266 SER A N 1
ATOM 2004 C CA . SER A 1 266 ? -6.408 8.109 3.951 1.00 81.62 266 SER A CA 1
ATOM 2005 C C . SER A 1 266 ? -7.208 8.900 2.906 1.00 81.62 266 SER A C 1
ATOM 2007 O O . SER A 1 266 ? -6.701 9.224 1.832 1.00 81.62 266 SER A O 1
ATOM 2009 N N . ASN A 1 267 ? -8.470 9.213 3.202 1.00 76.81 267 ASN A N 1
ATOM 2010 C CA . ASN A 1 267 ? -9.335 10.037 2.357 1.00 76.81 267 ASN A CA 1
ATOM 2011 C C . ASN A 1 267 ? -10.051 11.105 3.188 1.00 76.81 267 ASN A C 1
ATOM 2013 O O . ASN A 1 267 ? -10.165 10.984 4.405 1.00 76.81 267 ASN A O 1
ATOM 2017 N N . ASN A 1 268 ? -10.560 12.143 2.524 1.00 75.81 268 ASN A N 1
ATOM 2018 C CA . ASN A 1 268 ? -11.487 13.067 3.170 1.00 75.81 268 ASN A CA 1
ATOM 2019 C C . ASN A 1 268 ? -12.827 12.357 3.367 1.00 75.81 268 ASN A C 1
ATOM 2021 O O . ASN A 1 268 ? -13.326 11.706 2.446 1.00 75.81 268 ASN A O 1
ATOM 2025 N N . GLN A 1 269 ? -13.393 12.486 4.559 1.00 73.00 269 GLN A N 1
ATOM 2026 C CA . GLN A 1 269 ? -14.693 11.924 4.900 1.00 73.00 269 GLN A CA 1
ATOM 2027 C C . GLN A 1 269 ? -15.747 13.020 4.855 1.00 73.00 269 GLN A C 1
ATOM 2029 O O . GLN A 1 269 ? -15.573 14.075 5.463 1.00 73.00 269 GLN A O 1
ATOM 2034 N N . ASP A 1 270 ? -16.850 12.760 4.152 1.00 76.31 270 ASP A N 1
ATOM 2035 C CA . ASP A 1 270 ? -17.970 13.704 4.075 1.00 76.31 270 ASP A CA 1
ATOM 2036 C C . ASP A 1 270 ? -18.624 13.907 5.450 1.00 76.31 270 ASP A C 1
ATOM 2038 O O . ASP A 1 270 ? -19.041 15.012 5.799 1.00 76.31 270 ASP A O 1
ATOM 2042 N N . PHE A 1 271 ? -18.705 12.835 6.243 1.00 75.88 271 PHE A N 1
ATOM 2043 C CA . PHE A 1 271 ? -19.104 12.860 7.645 1.00 75.88 271 PHE A CA 1
ATOM 2044 C C . PHE A 1 271 ? -18.636 11.589 8.362 1.00 75.88 271 PHE A C 1
ATOM 2046 O O . PHE A 1 271 ? -18.454 10.545 7.739 1.00 75.88 271 PHE A O 1
ATOM 2053 N N . VAL A 1 272 ? -18.540 11.668 9.690 1.00 79.62 272 VAL A N 1
ATOM 2054 C CA . VAL A 1 272 ? -18.339 10.515 10.574 1.00 79.62 272 VAL A CA 1
ATOM 2055 C C . VAL A 1 272 ? -19.465 10.503 11.594 1.00 79.62 272 VAL A C 1
ATOM 2057 O O . VAL A 1 272 ? -19.680 11.487 12.304 1.00 79.62 272 VAL A O 1
ATOM 2060 N N . ALA A 1 273 ? -20.212 9.402 11.659 1.00 86.81 273 ALA A N 1
ATOM 2061 C CA . ALA A 1 273 ? -21.220 9.195 12.692 1.00 86.81 273 ALA A CA 1
ATOM 2062 C C . ALA A 1 273 ? -20.548 8.540 13.909 1.00 86.81 273 ALA A C 1
ATOM 2064 O O . ALA A 1 273 ? -20.273 7.339 13.864 1.00 86.81 273 ALA A O 1
ATOM 2065 N N . PRO A 1 274 ? -20.271 9.280 14.998 1.00 90.25 274 PRO A N 1
ATOM 2066 C CA . PRO A 1 274 ? -19.564 8.702 16.127 1.00 90.25 274 PRO A CA 1
ATOM 2067 C C . PRO A 1 274 ? -20.447 7.703 16.880 1.00 90.25 274 PRO A C 1
ATOM 2069 O O . PRO A 1 274 ? -21.683 7.820 16.847 1.00 90.25 274 PRO A O 1
ATOM 2072 N N . PRO A 1 275 ? -19.850 6.769 17.642 1.00 92.69 275 PRO A N 1
ATOM 2073 C CA . PRO A 1 275 ? -20.609 5.770 18.383 1.00 92.69 275 PRO A CA 1
ATOM 2074 C C . PRO A 1 275 ? -21.714 6.358 19.271 1.00 92.69 275 PRO A C 1
ATOM 2076 O O . PRO A 1 275 ? -22.826 5.827 19.304 1.00 92.69 275 PRO A O 1
ATOM 2079 N N . ILE A 1 276 ? -21.470 7.499 19.934 1.00 93.12 276 ILE A N 1
ATOM 2080 C CA . ILE A 1 276 ? -22.485 8.160 20.769 1.00 93.12 276 ILE A CA 1
ATOM 2081 C C . ILE A 1 276 ? -23.732 8.582 19.980 1.00 93.12 276 ILE A C 1
ATOM 2083 O O . ILE A 1 276 ? -24.837 8.523 20.523 1.00 93.12 276 ILE A O 1
ATOM 2087 N N . ALA A 1 277 ? -23.586 9.010 18.723 1.00 91.94 277 ALA A N 1
ATOM 2088 C CA . ALA A 1 277 ? -24.710 9.430 17.888 1.00 91.94 277 ALA A CA 1
ATOM 2089 C C . ALA A 1 277 ? -25.565 8.218 17.497 1.00 91.94 277 ALA A C 1
ATOM 2091 O O . ALA A 1 277 ? -26.765 8.197 17.772 1.00 91.94 277 ALA A O 1
ATOM 2092 N N . ALA A 1 278 ? -24.927 7.160 16.989 1.00 89.19 278 ALA A N 1
ATOM 2093 C CA . ALA A 1 278 ? -25.610 5.924 16.612 1.00 89.19 278 ALA A CA 1
ATOM 2094 C C . ALA A 1 278 ? -26.330 5.263 17.805 1.00 89.19 278 ALA A C 1
ATOM 2096 O O . ALA A 1 278 ? -27.457 4.775 17.680 1.00 89.19 278 ALA A O 1
ATOM 2097 N N . LEU A 1 279 ? -25.713 5.281 18.991 1.00 89.81 279 LEU A N 1
ATOM 2098 C CA . LEU A 1 279 ? -26.324 4.745 20.208 1.00 89.81 279 LEU A CA 1
ATOM 2099 C C . LEU A 1 279 ? -27.536 5.570 20.652 1.00 89.81 279 LEU A C 1
ATOM 2101 O O . LEU A 1 279 ? -28.565 4.989 21.005 1.00 89.81 279 LEU A O 1
ATOM 2105 N N . LYS A 1 280 ? -27.459 6.907 20.605 1.00 90.50 280 LYS A N 1
ATOM 2106 C CA . LYS A 1 280 ? -28.593 7.788 20.939 1.00 90.50 280 LYS A CA 1
ATOM 2107 C C . LYS A 1 280 ? -29.809 7.504 20.063 1.00 90.50 280 LYS A C 1
ATOM 2109 O O . LYS A 1 280 ? -30.912 7.418 20.607 1.00 90.50 280 LYS A O 1
ATOM 2114 N N . ASP A 1 281 ? -29.602 7.288 18.769 1.00 88.00 281 ASP A N 1
ATOM 2115 C CA . ASP A 1 281 ? -30.678 6.964 17.829 1.00 88.00 281 ASP A CA 1
ATOM 2116 C C . ASP A 1 281 ? -31.261 5.569 18.085 1.00 88.00 281 ASP A C 1
ATOM 2118 O O . ASP A 1 281 ? -32.474 5.365 18.009 1.00 88.00 281 ASP A O 1
ATOM 2122 N N . ARG A 1 282 ? -30.414 4.598 18.449 1.00 85.06 282 ARG A N 1
ATOM 2123 C CA . ARG A 1 282 ? -30.832 3.204 18.638 1.00 85.06 282 ARG A CA 1
ATOM 2124 C C . ARG A 1 282 ? -31.549 2.938 19.962 1.00 85.06 282 ARG A C 1
ATOM 2126 O O . ARG A 1 282 ? -32.499 2.156 19.971 1.00 85.06 282 ARG A O 1
ATOM 2133 N N . VAL A 1 283 ? -31.088 3.516 21.077 1.00 85.62 283 VAL A N 1
ATOM 2134 C CA . VAL A 1 283 ? -31.639 3.227 22.423 1.00 85.62 283 VAL A CA 1
ATOM 2135 C C . VAL A 1 283 ? -32.432 4.379 23.038 1.00 85.62 283 VAL A C 1
ATOM 2137 O O . VAL A 1 283 ? -33.155 4.166 24.016 1.00 85.62 283 VAL A O 1
ATOM 2140 N N . GLY A 1 284 ? -32.345 5.570 22.444 1.00 88.19 284 GLY A N 1
ATOM 2141 C CA . GLY A 1 284 ? -32.953 6.802 22.927 1.00 88.19 284 GLY A CA 1
ATOM 2142 C C . GLY A 1 284 ? -32.001 7.599 23.817 1.00 88.19 284 GLY A C 1
ATOM 2143 O O . GLY A 1 284 ? -31.523 7.110 24.842 1.00 88.19 284 GLY A O 1
ATOM 2144 N N . ALA A 1 285 ? -31.779 8.868 23.464 1.00 90.88 285 ALA A N 1
ATOM 2145 C CA . ALA A 1 285 ? -30.840 9.753 24.157 1.00 90.88 285 ALA A CA 1
ATOM 2146 C C . ALA A 1 285 ? -31.109 9.901 25.666 1.00 90.88 285 ALA A C 1
ATOM 2148 O O . ALA A 1 285 ? -30.171 10.066 26.439 1.00 90.88 285 ALA A O 1
ATOM 2149 N N . SER A 1 286 ? -32.367 9.786 26.105 1.00 92.31 286 SER A N 1
ATOM 2150 C CA . SER A 1 286 ? -32.746 9.876 27.522 1.00 92.31 286 SER A CA 1
ATOM 2151 C C . SER A 1 286 ? -32.235 8.718 28.384 1.00 92.31 286 SER A C 1
ATOM 2153 O O . SER A 1 286 ? -32.246 8.827 29.607 1.00 92.31 286 SER A O 1
ATOM 2155 N N . LYS A 1 287 ? -31.836 7.595 27.773 1.00 91.38 287 LYS A N 1
ATOM 2156 C CA . LYS A 1 287 ? -31.303 6.424 28.485 1.00 91.38 287 LYS A CA 1
ATOM 2157 C C . LYS A 1 287 ? -29.785 6.453 28.629 1.00 91.38 287 LYS A C 1
ATOM 2159 O O . LYS A 1 287 ? -29.239 5.627 29.356 1.00 91.38 287 LYS A O 1
ATOM 2164 N N . ILE A 1 288 ? -29.108 7.365 27.935 1.00 92.94 288 ILE A N 1
ATOM 2165 C CA . ILE A 1 288 ? -27.650 7.421 27.890 1.00 92.94 288 ILE A CA 1
ATOM 2166 C C . ILE A 1 288 ? -27.134 8.452 28.887 1.00 92.94 288 ILE A C 1
ATOM 2168 O O . ILE A 1 288 ? -27.588 9.595 28.915 1.00 92.94 288 ILE A O 1
ATOM 2172 N N . VAL A 1 289 ? -26.131 8.055 29.663 1.00 94.69 289 VAL A N 1
ATOM 2173 C CA . VAL A 1 289 ? -25.233 8.972 30.367 1.00 94.69 289 VAL A CA 1
ATOM 2174 C C . VAL A 1 289 ? -23.840 8.760 29.797 1.00 94.69 289 VAL A C 1
ATOM 2176 O O . VAL A 1 289 ? -23.400 7.624 29.663 1.00 94.69 289 VAL A O 1
ATOM 2179 N N . SER A 1 290 ? -23.157 9.837 29.420 1.00 94.19 290 SER A N 1
ATOM 2180 C CA . SER A 1 290 ? -21.875 9.737 28.724 1.00 94.19 290 SER A CA 1
ATOM 2181 C C . SER A 1 290 ? -20.749 10.475 29.436 1.00 94.19 290 SER A C 1
ATOM 2183 O O . SER A 1 290 ? -20.959 11.588 29.915 1.00 94.19 290 SER A O 1
ATOM 2185 N N . SER A 1 291 ? -19.550 9.894 29.405 1.00 94.50 291 SER A N 1
ATOM 2186 C CA . SER A 1 291 ? -18.278 10.552 29.712 1.00 94.50 291 SER A CA 1
ATOM 2187 C C . SER A 1 291 ? -17.385 10.456 28.479 1.00 94.50 291 SER A C 1
ATOM 2189 O O . SER A 1 291 ? -16.715 9.452 28.274 1.00 94.50 291 SER A O 1
ATOM 2191 N N . LEU A 1 292 ? -17.413 11.484 27.631 1.00 93.31 292 LEU A N 1
ATOM 2192 C CA . LEU A 1 292 ? -16.753 11.491 26.315 1.00 93.31 292 LEU A CA 1
ATOM 2193 C C . LEU A 1 292 ? -15.301 11.993 26.378 1.00 93.31 292 LEU A C 1
ATOM 2195 O O . LEU A 1 292 ? -14.827 12.682 25.479 1.00 93.31 292 LEU A O 1
ATOM 2199 N N . THR A 1 293 ? -14.630 11.692 27.483 1.00 90.62 293 THR A N 1
ATOM 2200 C CA . THR A 1 293 ? -13.208 11.940 27.723 1.00 90.62 293 THR A CA 1
ATOM 2201 C C . THR A 1 293 ? -12.593 10.661 28.285 1.00 90.62 293 THR A C 1
ATOM 2203 O O . THR A 1 293 ? -13.317 9.779 28.756 1.00 90.62 293 THR A O 1
ATOM 2206 N N . ASN A 1 294 ? -11.263 10.584 28.308 1.00 89.81 294 ASN A N 1
ATOM 2207 C CA . ASN A 1 294 ? -10.541 9.468 28.929 1.00 89.81 294 ASN A CA 1
ATOM 2208 C C . ASN A 1 294 ? -10.241 9.719 30.423 1.00 89.81 294 ASN A C 1
ATOM 2210 O O . ASN A 1 294 ? -9.295 9.166 30.980 1.00 89.81 294 ASN A O 1
ATOM 2214 N N . ASP A 1 295 ? -11.044 10.561 31.088 1.00 90.56 295 ASP A N 1
ATOM 2215 C CA . ASP A 1 295 ? -10.946 10.782 32.533 1.00 90.56 295 ASP A CA 1
ATOM 2216 C C . ASP A 1 295 ? -11.673 9.672 33.301 1.00 90.56 295 ASP A C 1
ATOM 2218 O O . ASP A 1 295 ? -12.892 9.498 33.209 1.00 90.56 295 ASP A O 1
ATOM 2222 N N . ALA A 1 296 ? -10.913 8.927 34.095 1.00 86.31 296 ALA A N 1
ATOM 2223 C CA . ALA A 1 296 ? -11.411 7.722 34.741 1.00 86.31 296 ALA A CA 1
ATOM 2224 C C . ALA A 1 296 ? -12.424 8.017 35.877 1.00 86.31 296 ALA A C 1
ATOM 2226 O O . ALA A 1 296 ? -13.358 7.245 36.115 1.00 86.31 296 ALA A O 1
ATOM 2227 N N . ALA A 1 297 ? -12.320 9.178 36.536 1.00 88.56 297 ALA A N 1
ATOM 2228 C CA . ALA A 1 297 ? -13.261 9.583 37.584 1.00 88.56 297 ALA A CA 1
ATOM 2229 C C . ALA A 1 297 ? -14.625 10.012 37.008 1.00 88.56 297 ALA A C 1
ATOM 2231 O O . ALA A 1 297 ? -15.683 9.675 37.561 1.00 88.56 297 ALA A O 1
ATOM 2232 N N . ALA A 1 298 ? -14.611 10.733 35.886 1.00 90.31 298 ALA A N 1
ATOM 2233 C CA . ALA A 1 298 ? -15.799 11.086 35.120 1.00 90.31 298 ALA A CA 1
ATOM 2234 C C . ALA A 1 298 ? -16.474 9.833 34.547 1.00 90.31 298 ALA A C 1
ATOM 2236 O O . ALA A 1 298 ? -17.692 9.687 34.681 1.00 90.31 298 ALA A O 1
ATOM 2237 N N . ALA A 1 299 ? -15.682 8.890 34.027 1.00 89.81 299 ALA A N 1
ATOM 2238 C CA . ALA A 1 299 ? -16.144 7.585 33.561 1.00 89.81 299 ALA A CA 1
ATOM 2239 C C . ALA A 1 299 ? -16.895 6.814 34.659 1.00 89.81 299 ALA A C 1
ATOM 2241 O O . ALA A 1 299 ? -18.082 6.526 34.503 1.00 89.81 299 ALA A O 1
ATOM 2242 N N . SER A 1 300 ? -16.263 6.609 35.821 1.00 87.19 300 SER A N 1
ATOM 2243 C CA . SER A 1 300 ? -16.901 5.944 36.969 1.00 87.19 300 SER A CA 1
ATOM 2244 C C . SER A 1 300 ? -18.178 6.662 37.428 1.00 87.19 300 SER A C 1
ATOM 2246 O O . SER A 1 300 ? -19.142 6.046 37.877 1.00 87.19 300 SER A O 1
ATOM 2248 N N . THR A 1 301 ? -18.232 7.991 37.315 1.00 89.38 301 THR A N 1
ATOM 2249 C CA . THR A 1 301 ? -19.440 8.749 37.662 1.00 89.38 301 THR A CA 1
ATOM 2250 C C . THR A 1 301 ? -20.573 8.534 36.660 1.00 89.38 301 THR A C 1
ATOM 2252 O O . THR A 1 301 ? -21.728 8.431 37.081 1.00 89.38 301 THR A O 1
ATOM 2255 N N . ALA A 1 302 ? -20.262 8.439 35.366 1.00 89.12 302 ALA A N 1
ATOM 2256 C CA . ALA A 1 302 ? -21.239 8.161 34.319 1.00 89.12 302 ALA A CA 1
ATOM 2257 C C . ALA A 1 302 ? -21.820 6.739 34.423 1.00 89.12 302 ALA A C 1
ATOM 2259 O O . ALA A 1 302 ? -23.017 6.564 34.171 1.00 89.12 302 ALA A O 1
ATOM 2260 N N . ASP A 1 303 ? -21.010 5.765 34.849 1.00 88.06 303 ASP A N 1
ATOM 2261 C CA . ASP A 1 303 ? -21.401 4.352 34.928 1.00 88.06 303 ASP A CA 1
ATOM 2262 C C . ASP A 1 303 ? -22.178 3.953 36.191 1.00 88.06 303 ASP A C 1
ATOM 2264 O O . ASP A 1 303 ? -22.848 2.923 36.237 1.00 88.06 303 ASP A O 1
ATOM 2268 N N . LYS A 1 304 ? -22.163 4.782 37.241 1.00 86.44 304 LYS A N 1
ATOM 2269 C CA . LYS A 1 304 ? -22.819 4.448 38.517 1.00 86.44 304 LYS A CA 1
ATOM 2270 C C . LYS A 1 304 ? -24.265 3.969 38.327 1.00 86.44 304 LYS A C 1
ATOM 2272 O O . LYS A 1 304 ? -25.174 4.768 38.075 1.00 86.44 304 LYS A O 1
ATOM 2277 N N . LYS A 1 305 ? -24.470 2.666 38.572 1.00 82.38 305 LYS A N 1
ATOM 2278 C CA . LYS A 1 305 ? -25.763 1.960 38.536 1.00 82.38 305 LYS A CA 1
ATOM 2279 C C . LYS A 1 305 ? -26.447 1.989 37.160 1.00 82.38 305 LYS A C 1
ATOM 2281 O O . LYS A 1 305 ? -27.670 2.143 37.104 1.00 82.38 305 LYS A O 1
ATOM 2286 N N . LYS A 1 306 ? -25.687 1.899 36.064 1.00 85.88 306 LYS A N 1
ATOM 2287 C CA . LYS A 1 306 ? -26.250 1.640 34.730 1.00 85.88 306 LYS A CA 1
ATOM 2288 C C . LYS A 1 306 ? -26.492 0.151 34.530 1.00 85.88 306 LYS A C 1
ATOM 2290 O O . LYS A 1 306 ? -25.877 -0.681 35.185 1.00 85.88 306 LYS A O 1
ATOM 2295 N N . ASP A 1 307 ? -27.423 -0.180 33.642 1.00 88.38 307 ASP A N 1
ATOM 2296 C CA . ASP A 1 307 ? -27.694 -1.582 33.307 1.00 88.38 307 ASP A CA 1
ATOM 2297 C C . ASP A 1 307 ? -26.597 -2.161 32.400 1.00 88.38 307 ASP A C 1
ATOM 2299 O O . ASP A 1 307 ? -26.446 -3.377 32.315 1.00 88.38 307 ASP A O 1
ATOM 2303 N N . ALA A 1 308 ? -25.872 -1.291 31.690 1.00 88.25 308 ALA A N 1
ATOM 2304 C CA . ALA A 1 308 ? -24.736 -1.636 30.849 1.00 88.25 308 ALA A CA 1
ATOM 2305 C C . ALA A 1 308 ? -23.794 -0.436 30.680 1.00 88.25 308 ALA A C 1
ATOM 2307 O O . ALA A 1 308 ? -24.233 0.719 30.707 1.00 88.25 308 ALA A O 1
ATOM 2308 N N . CYS A 1 309 ? -22.528 -0.741 30.405 1.00 88.81 309 CYS A N 1
ATOM 2309 C CA . CYS A 1 309 ? -21.462 0.211 30.126 1.00 88.81 309 CYS A CA 1
ATOM 2310 C C . CYS A 1 309 ? -20.781 -0.151 28.804 1.00 88.81 309 CYS A C 1
ATOM 2312 O O . CYS A 1 309 ? -20.431 -1.311 28.586 1.00 88.81 309 CYS A O 1
ATOM 2314 N N . LEU A 1 310 ? -20.616 0.824 27.909 1.00 91.31 310 LEU A N 1
ATOM 2315 C CA . LEU A 1 310 ? -19.810 0.686 26.697 1.00 91.31 310 LEU A CA 1
ATOM 2316 C C . LEU A 1 310 ? -18.630 1.651 26.785 1.00 91.31 310 LEU A C 1
ATOM 2318 O O . LEU A 1 310 ? -18.822 2.869 26.778 1.00 91.31 310 LEU A O 1
ATOM 2322 N N . VAL A 1 311 ? -17.425 1.092 26.857 1.00 92.06 311 VAL A N 1
ATOM 2323 C CA . VAL A 1 311 ? -16.166 1.839 26.887 1.00 92.06 311 VAL A CA 1
ATOM 2324 C C . VAL A 1 311 ? -15.532 1.783 25.499 1.00 92.06 311 VAL A C 1
ATOM 2326 O O . VAL A 1 311 ? -15.311 0.700 24.962 1.00 92.06 311 VAL A O 1
ATOM 2329 N N . PHE A 1 312 ? -15.257 2.949 24.924 1.00 92.56 312 PHE A N 1
ATOM 2330 C CA . PHE A 1 312 ? -14.630 3.120 23.618 1.00 92.56 312 PHE A CA 1
ATOM 2331 C C . PHE A 1 312 ? -13.181 3.568 23.809 1.00 92.56 312 PHE A C 1
ATOM 2333 O O . PHE A 1 312 ? -12.908 4.556 24.491 1.00 92.56 312 PHE A O 1
ATOM 2340 N N . VAL A 1 313 ? -12.256 2.812 23.227 1.00 89.75 313 VAL A N 1
ATOM 2341 C CA . VAL A 1 313 ? -10.804 2.992 23.327 1.00 89.75 313 VAL A CA 1
ATOM 2342 C C . VAL A 1 313 ? -10.180 2.704 21.969 1.00 89.75 313 VAL A C 1
ATOM 2344 O O . VAL A 1 313 ? -10.708 1.896 21.206 1.00 89.75 313 VAL A O 1
ATOM 2347 N N . ASN A 1 314 ? -9.038 3.322 21.679 1.00 86.50 314 ASN A N 1
ATOM 2348 C CA . ASN A 1 314 ? -8.391 3.208 20.376 1.00 86.50 314 ASN A CA 1
ATOM 2349 C C . ASN A 1 314 ? -6.861 3.090 20.478 1.00 86.50 314 ASN A C 1
ATOM 2351 O O . ASN A 1 314 ? -6.254 3.179 21.546 1.00 86.50 314 ASN A O 1
ATOM 2355 N N . THR A 1 315 ? -6.248 2.840 19.324 1.00 85.94 315 THR A N 1
ATOM 2356 C CA . THR A 1 315 ? -4.805 2.907 19.082 1.00 85.94 315 THR A CA 1
ATOM 2357 C C . THR A 1 315 ? -4.598 3.265 17.614 1.00 85.94 315 THR A C 1
ATOM 2359 O O . THR A 1 315 ? -5.225 2.665 16.730 1.00 85.94 315 THR A O 1
ATOM 2362 N N . GLN A 1 316 ? -3.722 4.226 17.337 1.00 81.50 316 GLN A N 1
ATOM 2363 C CA . GLN A 1 316 ? -3.496 4.739 15.988 1.00 81.50 316 GLN A CA 1
ATOM 2364 C C . GLN A 1 316 ? -2.061 4.489 15.532 1.00 81.50 316 GLN A C 1
ATOM 2366 O O . GLN A 1 316 ? -1.192 4.102 16.303 1.00 81.50 316 GLN A O 1
ATOM 2371 N N . SER A 1 317 ? -1.857 4.592 14.228 1.00 84.81 317 SER A N 1
ATOM 2372 C CA . SER A 1 317 ? -0.591 4.419 13.524 1.00 84.81 317 SER A CA 1
ATOM 2373 C C . SER A 1 317 ? -0.778 4.982 12.117 1.00 84.81 317 SER A C 1
ATOM 2375 O O . SER A 1 317 ? -1.920 5.228 11.717 1.00 84.81 317 SER A O 1
ATOM 2377 N N . GLY A 1 318 ? 0.288 5.158 11.350 1.00 84.44 318 GLY A N 1
ATOM 2378 C CA . GLY A 1 318 ? 0.132 5.592 9.968 1.00 84.44 318 GLY A CA 1
ATOM 2379 C C . GLY A 1 318 ? 1.449 5.885 9.281 1.00 84.44 318 GLY A C 1
ATOM 2380 O O . GLY A 1 318 ? 2.511 5.448 9.714 1.00 84.44 318 GLY A O 1
ATOM 2381 N N . GLU A 1 319 ? 1.368 6.615 8.176 1.00 86.00 319 GLU A N 1
ATOM 2382 C CA . GLU A 1 319 ? 2.545 7.067 7.440 1.00 86.00 319 GLU A CA 1
ATOM 2383 C C . GLU A 1 319 ? 3.132 8.347 8.035 1.00 86.00 319 GLU A C 1
ATOM 2385 O O . GLU A 1 319 ? 2.411 9.325 8.231 1.00 86.00 319 GLU A O 1
ATOM 2390 N N . ALA A 1 320 ? 4.450 8.376 8.235 1.00 74.44 320 ALA A N 1
ATOM 2391 C CA . ALA A 1 320 ? 5.157 9.566 8.696 1.00 74.44 320 ALA A CA 1
ATOM 2392 C C . ALA A 1 320 ? 6.512 9.730 7.994 1.00 74.44 320 ALA A C 1
ATOM 2394 O O . ALA A 1 320 ? 7.219 8.762 7.715 1.00 74.44 320 ALA A O 1
ATOM 2395 N N . LEU A 1 321 ? 6.909 10.982 7.749 1.00 61.16 321 LEU A N 1
ATOM 2396 C CA . LEU A 1 321 ? 8.282 11.318 7.374 1.00 61.16 321 LEU A CA 1
ATOM 2397 C C . LEU A 1 321 ? 9.112 11.420 8.666 1.00 61.16 321 LEU A C 1
ATOM 2399 O O . LEU A 1 321 ? 9.156 12.481 9.281 1.00 61.16 321 LEU A O 1
ATOM 2403 N N . GLY A 1 322 ? 9.727 10.318 9.109 1.00 55.16 322 GLY A N 1
ATOM 2404 C CA . GLY A 1 322 ? 10.543 10.277 10.333 1.00 55.16 322 GLY A CA 1
ATOM 2405 C C . GLY A 1 322 ? 10.298 9.036 11.196 1.00 55.16 322 GLY A C 1
ATOM 2406 O O . GLY A 1 322 ? 10.046 7.956 10.671 1.00 55.16 322 GLY A O 1
ATOM 2407 N N . ASN A 1 323 ? 10.396 9.188 12.522 1.00 50.53 323 ASN A N 1
ATOM 2408 C CA . ASN A 1 323 ? 10.309 8.087 13.494 1.00 50.53 323 ASN A CA 1
ATOM 2409 C C . ASN A 1 323 ? 8.897 7.848 14.064 1.00 50.53 323 ASN A C 1
ATOM 2411 O O . ASN A 1 323 ? 8.754 6.987 14.923 1.00 50.53 323 ASN A O 1
ATOM 2415 N N . ASP A 1 324 ? 7.876 8.574 13.596 1.00 67.81 324 ASP A N 1
ATOM 2416 C CA . ASP A 1 324 ? 6.597 8.713 14.318 1.00 67.81 324 ASP A CA 1
ATOM 2417 C C . ASP A 1 324 ? 5.392 8.040 13.616 1.00 67.81 324 ASP A C 1
ATOM 2419 O O . ASP A 1 324 ? 4.241 8.354 13.910 1.00 67.81 324 ASP A O 1
ATOM 2423 N N . GLY A 1 325 ? 5.632 7.147 12.646 1.00 81.00 325 GLY A N 1
ATOM 2424 C CA . GLY A 1 325 ? 4.566 6.412 11.941 1.00 81.00 325 GLY A CA 1
ATOM 2425 C C . GLY A 1 325 ? 4.228 5.070 12.593 1.00 81.00 325 GLY A C 1
ATOM 2426 O O . GLY A 1 325 ? 3.057 4.733 12.801 1.00 81.00 325 GLY A O 1
ATOM 2427 N N . ASP A 1 326 ? 5.274 4.318 12.939 1.00 84.75 326 ASP A N 1
ATOM 2428 C CA . ASP A 1 326 ? 5.170 3.076 13.699 1.00 84.75 326 ASP A CA 1
ATOM 2429 C C . ASP A 1 326 ? 4.770 3.381 15.152 1.00 84.75 326 ASP A C 1
ATOM 2431 O O . ASP A 1 326 ? 5.221 4.351 15.760 1.00 84.75 326 ASP A O 1
ATOM 2435 N N . ARG A 1 327 ? 3.921 2.536 15.735 1.00 84.25 327 ARG A N 1
ATOM 2436 C CA . ARG A 1 327 ? 3.584 2.589 17.156 1.00 84.25 327 ARG A CA 1
ATOM 2437 C C . ARG A 1 327 ? 4.810 2.245 17.988 1.00 84.25 327 ARG A C 1
ATOM 2439 O O . ARG A 1 327 ? 5.560 1.319 17.675 1.00 84.25 327 ARG A O 1
ATOM 2446 N N . THR A 1 328 ? 4.965 2.951 19.098 1.00 83.12 328 THR A N 1
ATOM 2447 C CA . THR A 1 328 ? 6.048 2.711 20.055 1.00 83.12 328 THR A CA 1
ATOM 2448 C C . THR A 1 328 ? 5.818 1.484 20.925 1.00 83.12 328 THR A C 1
ATOM 2450 O O . THR A 1 328 ? 6.770 0.886 21.418 1.00 83.12 328 THR A O 1
ATOM 2453 N N . ASP A 1 329 ? 4.558 1.099 21.095 1.00 82.88 329 ASP A N 1
ATOM 2454 C CA . ASP A 1 329 ? 4.109 -0.028 21.896 1.00 82.88 329 ASP A CA 1
ATOM 2455 C C . ASP A 1 329 ? 2.779 -0.574 21.343 1.00 82.88 329 ASP A C 1
ATOM 2457 O O . ASP A 1 329 ? 2.281 -0.141 20.298 1.00 82.88 329 ASP A O 1
ATOM 2461 N N . LEU A 1 330 ? 2.223 -1.570 22.030 1.00 86.06 330 LEU A N 1
ATOM 2462 C CA . LEU A 1 330 ? 0.932 -2.176 21.700 1.00 86.06 330 LEU A CA 1
ATOM 2463 C C . LEU A 1 330 ? -0.164 -1.790 22.704 1.00 86.06 330 LEU A C 1
ATOM 2465 O O . LEU A 1 330 ? -1.202 -2.451 22.752 1.00 86.06 330 LEU A O 1
ATOM 2469 N N . HIS A 1 331 ? 0.071 -0.746 23.501 1.00 87.19 331 HIS A N 1
ATOM 2470 C CA . HIS A 1 331 ? -0.883 -0.244 24.477 1.00 87.19 331 HIS A CA 1
ATOM 2471 C C . HIS A 1 331 ? -1.995 0.567 23.800 1.00 87.19 331 HIS A C 1
ATOM 2473 O O . HIS A 1 331 ? -1.854 1.096 22.688 1.00 87.19 331 HIS A O 1
ATOM 2479 N N . LEU A 1 332 ? -3.143 0.637 24.469 1.00 87.44 332 LEU A N 1
ATOM 2480 C CA . LEU A 1 332 ? -4.207 1.556 24.104 1.00 87.44 332 LEU A CA 1
ATOM 2481 C C . LEU A 1 332 ? -3.708 2.982 24.313 1.00 87.44 332 LEU A C 1
ATOM 2483 O O . LEU A 1 332 ? -3.011 3.310 25.274 1.00 87.44 332 LEU A O 1
ATOM 2487 N N . TRP A 1 333 ? -4.079 3.856 23.392 1.00 84.81 333 TRP A N 1
ATOM 2488 C CA . TRP A 1 333 ? -3.669 5.245 23.473 1.00 84.81 333 TRP A CA 1
ATOM 2489 C C . TRP A 1 333 ? -4.491 5.995 24.521 1.00 84.81 333 TRP A C 1
ATOM 2491 O O . TRP A 1 333 ? -5.547 5.544 24.971 1.00 84.81 333 TRP A O 1
ATOM 2501 N N . TYR A 1 334 ? -3.971 7.152 24.937 1.00 84.88 334 TYR A N 1
ATOM 2502 C CA . TYR A 1 334 ? -4.673 8.108 25.799 1.00 84.88 334 TYR A CA 1
ATOM 2503 C C . TYR A 1 334 ? -5.187 7.528 27.133 1.00 84.88 334 TYR A C 1
ATOM 2505 O O . TYR A 1 334 ? -6.184 8.000 27.678 1.00 84.88 334 TYR A O 1
ATOM 2513 N N . GLY A 1 335 ? -4.495 6.519 27.675 1.00 84.75 335 GLY A N 1
ATOM 2514 C CA . GLY A 1 335 ? -4.847 5.883 28.948 1.00 84.75 335 GLY A CA 1
ATOM 2515 C C . GLY A 1 335 ? -6.018 4.899 28.860 1.00 84.75 335 GLY A C 1
ATOM 2516 O O . GLY A 1 335 ? -6.666 4.639 29.878 1.00 84.75 335 GLY A O 1
ATOM 2517 N N . GLY A 1 336 ? -6.298 4.353 27.672 1.00 85.88 336 GLY A N 1
ATOM 2518 C CA . GLY A 1 336 ? -7.419 3.444 27.432 1.00 85.88 336 GLY A CA 1
ATOM 2519 C C . GLY A 1 336 ? -7.459 2.220 28.357 1.00 85.88 336 GLY A C 1
ATOM 2520 O O . GLY A 1 336 ? -8.546 1.822 28.775 1.00 85.88 336 GLY A O 1
ATOM 2521 N N . GLU A 1 337 ? -6.318 1.653 28.767 1.00 86.44 337 GLU A N 1
ATOM 2522 C CA . GLU A 1 337 ? -6.309 0.529 29.717 1.00 86.44 337 GLU A CA 1
ATOM 2523 C C . GLU A 1 337 ? -6.847 0.928 31.086 1.00 86.44 337 GLU A C 1
ATOM 2525 O O . GLU A 1 337 ? -7.650 0.205 31.674 1.00 86.44 337 GLU A O 1
ATOM 2530 N N . ALA A 1 338 ? -6.423 2.084 31.600 1.00 84.12 338 ALA A N 1
ATOM 2531 C CA . ALA A 1 338 ? -6.897 2.579 32.886 1.00 84.12 338 ALA A CA 1
ATOM 2532 C C . ALA A 1 338 ? -8.400 2.888 32.835 1.00 84.12 338 ALA A C 1
ATOM 2534 O O . ALA A 1 338 ? -9.114 2.639 33.808 1.00 84.12 338 ALA A O 1
ATOM 2535 N N . LEU A 1 339 ? -8.879 3.386 31.691 1.00 85.44 339 LEU A N 1
ATOM 2536 C CA . LEU A 1 339 ? -10.290 3.673 31.459 1.00 85.44 339 LEU A CA 1
ATOM 2537 C C . LEU A 1 339 ? -11.144 2.396 31.473 1.00 85.44 339 LEU A C 1
ATOM 2539 O O . LEU A 1 339 ? -12.192 2.378 32.120 1.00 85.44 339 LEU A O 1
ATOM 2543 N N . ALA A 1 340 ? -10.678 1.333 30.810 1.00 80.88 340 ALA A N 1
ATOM 2544 C CA . ALA A 1 340 ? -11.368 0.047 30.741 1.00 80.88 340 ALA A CA 1
ATOM 2545 C C . ALA A 1 340 ? -11.353 -0.700 32.087 1.00 80.88 340 ALA A C 1
ATOM 2547 O O . ALA A 1 340 ? -12.397 -1.141 32.562 1.00 80.88 340 ALA A O 1
ATOM 2548 N N . LEU A 1 341 ? -10.191 -0.787 32.745 1.00 74.31 341 LEU A N 1
ATOM 2549 C CA . LEU A 1 341 ? -10.022 -1.548 33.990 1.00 74.31 341 LEU A CA 1
ATOM 2550 C C . LEU A 1 341 ? -10.803 -0.968 35.180 1.00 74.31 341 LEU A C 1
ATOM 2552 O O . LEU A 1 341 ? -11.134 -1.701 36.110 1.00 74.31 341 LEU A O 1
ATOM 2556 N N . GLN A 1 342 ? -11.101 0.336 35.185 1.00 66.19 342 GLN A N 1
ATOM 2557 C CA . GLN A 1 342 ? -11.863 0.948 36.278 1.00 66.19 342 GLN A CA 1
ATOM 2558 C C . GLN A 1 342 ? -13.367 0.645 36.247 1.00 66.19 342 GLN A C 1
ATOM 2560 O O . GLN A 1 342 ? -14.010 0.822 37.282 1.00 66.19 342 GLN A O 1
ATOM 2565 N N . GLN A 1 343 ? -13.928 0.181 35.123 1.00 58.12 343 GLN A N 1
ATOM 2566 C CA . GLN A 1 343 ? -15.366 -0.117 35.032 1.00 58.12 343 GLN A CA 1
ATOM 2567 C C . GLN A 1 343 ? -15.723 -1.544 35.490 1.00 58.12 343 GLN A C 1
ATOM 2569 O O . GLN A 1 343 ? -16.857 -1.788 35.877 1.00 58.12 343 GLN A O 1
ATOM 2574 N N . ASP A 1 344 ? -14.760 -2.472 35.549 1.00 50.31 344 ASP A N 1
ATOM 2575 C CA . ASP A 1 344 ? -14.976 -3.842 36.065 1.00 50.31 344 ASP A CA 1
ATOM 2576 C C . ASP A 1 344 ? -15.049 -3.920 37.608 1.00 50.31 344 ASP A C 1
ATOM 2578 O O . ASP A 1 344 ? -15.266 -4.986 38.187 1.00 50.31 344 ASP A O 1
ATOM 2582 N N . MET A 1 345 ? -14.831 -2.799 38.300 1.00 41.53 345 MET A N 1
ATOM 2583 C CA . MET A 1 345 ? -14.649 -2.738 39.757 1.00 41.53 345 MET A CA 1
ATOM 2584 C C . MET A 1 345 ? -15.860 -2.168 40.521 1.00 41.53 345 MET A C 1
ATOM 2586 O O . MET A 1 345 ? -15.768 -1.986 41.740 1.00 41.53 345 MET A O 1
ATOM 2590 N N . THR A 1 346 ? -16.979 -1.871 39.850 1.00 40.44 346 THR A N 1
ATOM 2591 C CA . THR A 1 346 ? -18.182 -1.251 40.452 1.00 40.44 346 THR A CA 1
ATOM 2592 C C . THR A 1 346 ? -19.469 -1.960 40.079 1.00 40.44 346 THR A C 1
ATOM 2594 O O . THR A 1 346 ? -20.368 -2.002 40.953 1.00 40.44 346 THR A O 1
#

Solvent-accessible surface area (backbone atoms only — not comparable to full-atom values): 18776 Å² total; per-residue (Å²): 132,84,84,52,58,71,44,44,59,40,53,60,83,56,101,69,58,90,75,83,46,57,73,90,18,40,13,54,47,85,62,23,56,47,71,46,39,67,57,25,10,54,52,40,22,55,50,36,44,56,44,38,64,67,27,38,59,25,27,44,26,53,43,52,71,64,67,41,34,58,50,28,77,76,36,66,39,78,73,55,72,65,54,42,52,72,43,61,38,36,27,55,52,31,28,37,75,44,62,41,30,28,36,25,20,15,49,16,21,47,72,83,36,46,35,37,46,22,36,70,46,46,10,85,85,3,58,46,34,70,69,61,49,70,37,24,32,31,34,32,79,69,33,69,90,68,57,39,46,53,25,47,72,10,36,43,43,42,70,34,90,55,77,82,41,46,66,71,49,39,54,47,31,40,77,70,60,65,31,52,68,67,54,54,52,49,28,52,48,19,52,48,53,44,50,54,55,21,53,59,36,33,60,54,45,68,76,64,69,74,85,71,87,82,73,74,79,69,76,72,86,67,78,95,63,81,57,86,79,57,73,28,36,16,41,25,16,25,38,26,26,62,55,48,93,68,22,75,84,48,50,53,52,91,44,29,33,80,91,68,55,26,20,90,92,45,78,91,70,96,73,78,84,22,55,52,56,58,46,29,75,73,67,39,57,92,29,54,35,68,20,64,42,60,48,53,69,54,32,53,61,36,39,66,89,40,76,43,75,47,77,37,66,51,70,78,39,14,60,42,98,48,76,76,6,31,30,87,57,90,65,52,44,82,52,28,58,62,43,55,62,60,66,82,76,117

InterPro domains:
  IPR001764 Glycoside hydrolase, family 3, N-terminal [PF00933] (25-192)
  IPR001764 Glycoside hydrolase, family 3, N-terminal [PR00133] (25-41)
  IPR001764 Glycoside hydrolase, family 3, N-terminal [PR00133] (56-72)
  IPR001764 Glycoside hydrolase, family 3, N-terminal [PR00133] (126-144)
  IPR002772 Glycoside hydrolase family 3 C-terminal domain [PF01915] (224-339)
  IPR017853 Glycoside hydrolase superfamily [SSF51445] (26-204)
  IPR036881 Glycoside hydrolase family 3 C-terminal domain superfamily [G3DSA:3.40.50.1700] (222-343)
  IPR036881 Glycoside hydrolase family 3 C-terminal domain superfamily [SSF52279] (222-339)
  IPR036962 Glycoside hydrolase, family 3, N-terminal domain superfamily [G3DSA:3.20.20.300] (17-221)
  IPR050288 Cellulose-degrading glycosyl hydrolase 3 [PTHR42715] (26-202)

Radius of gyration: 24.13 Å; Cα contacts (8 Å, |Δi|>4): 657; chains: 1; bounding box: 58×39×68 Å

Sequence (346 aa):
MYNLPDVSMSYQYDPRSSHGYHEESQGRTCMGKGPEPYLAGEGAYETIVGIQSTGTMACAKHFILNNQEHLRMNSNAHVNDKAMHEIYFYPFLKAIEANVASIMSSYNDVNGTDACANSALLGDNGLLRKNGFKGFVVSDWFAIYANTSTHANAGLDMEIPGGLVFGTNLTAAVRGGDVTEATLNNMVRRVLAPYYLMETIDTLVSLTETTLCDQLHTPPPGVPLSLGSIKSLAVIGEDANYVGQDCGNINICPTGTFDIRFGSGSNNQDFVAPPIAALKDRVGASKIVSSLTNDAAAASTADKKKDACLVFVNTQSGEALGNDGDRTDLHLWYGGEALALQQDMT

Nearest PDB structures (foldseek):
  6jxg-assembly1_A  TM=8.930E-01  e=8.063E-25  Chaetomella raphigera
  4i8d-assembly1_A  TM=8.422E-01  e=9.074E-24  Trichoderma reesei
  3abz-assembly1_C  TM=7.589E-01  e=8.470E-16  Kluyveromyces marxianus
  7ms2-assembly1_B  TM=7.450E-01  e=2.193E-16  Acetivibrio thermocellus AD2
  4i3g-assembly2_B  TM=7.369E-01  e=2.096E-14  Streptomyces venezuelae

Organism: NCBI:txid2478898

Mean predicted aligned error: 8.53 Å

pLDDT: mean 83.29, std 16.43, range [33.41, 98.56]

Secondary structure (DSSP, 8-state):
---PPEEE------TT-TTS--GGG-TTGGGSS-S-HHHHHHHHHHHHHHHHHTT---EEEEES----STTTTT-EE---HHHIIIIISHHHHHHHHTT-SEEEEPSSEETTEEGGG-HHHHSTTSHHHHTT--SEEEE-TT---S-HHHHHHHT--B-SS-SSSSTHHHHHHHHHTSS-HHHHHHHHHHHHHHHHHHHHHHHHHHTT-S-STTS-----------GGG-S-EEEESGGGSPPPS--TTTT---SS--SS-BSTT----S----HHHHHHHHH-GGGEEEE-SS-HHHHHHHHTT-SEEEE------B--SSS-SS-SSSSPGGGHHHHHHTTTT-

Foldseek 3Di:
DDPAAEAELLQADDPCPPPPADLVQAQCSVSFQDNFLVSRQVVLLVVQLVQLLQLTAYEYDDPWDCSHLAPQQNAEDEDDPCCVPPGTCSSVLSCVVSLHQEYEYGNYHYNNHQRLLALLDANCVHPCNVSPRLAAYEYDAVSDDDAQLSNLRSHHLYYPPDDDHDDVNVVVCCVVVSHDPVSNVSSVCRHVVSNVVSVVSNVVVVVPDDDDVVPPPDDPPPDPDPLVPWQAEEEEEQLQAAFDPPLDPQRNTPTYHDDDAGDPSDDDDPGDQGNLNVCCVVNNVVRYQYDNHLDQVSSCVRLVPGPYYDYDWADHAHHDPHDGRGGPHPDIPPCSVVNVVSNVPD